Protein AF-A0A951J4I4-F1 (afdb_monomer_lite)

pLDDT: mean 75.76, std 21.06, range [33.5, 97.88]

Radius of gyration: 28.99 Å; chains: 1; bounding box: 58×73×61 Å

Sequence (249 aa):
MSEHIRSEEVHDWLDGTLAAEERRRLDRHVESCPDCADEVARWSGLVAAVRGLPAEARPRRDLWAGIEARLEERRASPATAEPRGRRPDGGATGRVASIGRGRPAAGRRRVSFTFPQVWAAGVALALASGSLVWVAMGGPGADPRAALGAPDPLVAPATVRPAAAAAAQYERAADELTVLMEAGRDLLAPETMAVIEASLSAIDAAIADAERALADDPASPMLNRLLLSHRQTKLRILRQATSALLPRT

Foldseek 3Di:
DDDADDPVLLVCLVVVNDDPVSNVVLVVVLVVDVVNVVVNVVVVVVVVVVVPDDPVPDPPDPCPVVVVVVVVVVVVDDPPVPPPPDDDPDDDPDDDDDPDDDDDDDDDDDDDDDPPPVVVVVVVVVVVVVVVVVVVPDDPDDDPPPDPPDDDPPDDDPPPPPPVVVVVVLVVLLVVLVVLLVVLVVVDDPVVSVVLVVLLVVLVVQLVVLVVVCVVPVPDPVSVVSNVVSSVVSSVSSVVSSVVSDDDD

Structure (mmCIF, N/CA/C/O backbone):
data_AF-A0A951J4I4-F1
#
_entry.id   AF-A0A951J4I4-F1
#
loop_
_atom_site.group_PDB
_atom_site.id
_atom_site.type_symbol
_atom_site.label_atom_id
_atom_site.label_alt_id
_atom_site.label_comp_id
_atom_site.label_asym_id
_atom_site.label_entity_id
_atom_site.label_seq_id
_atom_site.pdbx_PDB_ins_code
_atom_site.Cartn_x
_atom_site.Cartn_y
_atom_site.Cartn_z
_atom_site.occupancy
_atom_site.B_iso_or_equiv
_atom_site.auth_seq_id
_atom_site.auth_comp_id
_atom_site.auth_asym_id
_atom_site.auth_atom_id
_atom_site.pdbx_PDB_model_num
ATOM 1 N N . MET A 1 1 ? -8.464 19.445 -17.906 1.00 43.25 1 MET A N 1
ATOM 2 C CA . MET A 1 1 ? -7.737 18.396 -17.165 1.00 43.25 1 MET A CA 1
ATOM 3 C C . MET A 1 1 ? -8.759 17.711 -16.287 1.00 43.25 1 MET A C 1
ATOM 5 O O . MET A 1 1 ? -9.072 18.229 -15.225 1.00 43.25 1 MET A O 1
ATOM 9 N N . SER A 1 2 ? -9.389 16.660 -16.802 1.00 53.50 2 SER A N 1
ATOM 10 C CA . SER A 1 2 ? -10.404 15.924 -16.053 1.00 53.50 2 SER A CA 1
ATOM 11 C C . SER A 1 2 ? -9.679 14.896 -15.198 1.00 53.50 2 SER A C 1
ATOM 13 O O . SER A 1 2 ? -8.938 14.074 -15.724 1.00 53.50 2 SER A O 1
ATOM 15 N N . GLU A 1 3 ? -9.819 15.004 -13.885 1.00 81.00 3 GLU A N 1
ATOM 16 C CA . GLU A 1 3 ? -9.319 13.997 -12.955 1.00 81.00 3 GLU A CA 1
ATOM 17 C C . GLU A 1 3 ? -10.143 12.714 -13.141 1.00 81.00 3 GLU A C 1
ATOM 19 O O . GLU A 1 3 ? -11.373 12.769 -13.109 1.00 81.00 3 GLU A O 1
ATOM 24 N N . HIS A 1 4 ? -9.472 11.595 -13.421 1.00 88.06 4 HIS A N 1
ATOM 25 C CA . HIS A 1 4 ? -10.099 10.287 -13.632 1.00 88.06 4 HIS A CA 1
ATOM 26 C C . HIS A 1 4 ? -10.394 9.590 -12.297 1.00 88.06 4 HIS A C 1
ATOM 28 O O . HIS A 1 4 ? -9.776 9.896 -11.276 1.00 88.06 4 HIS A O 1
ATOM 34 N N . ILE A 1 5 ? -11.316 8.626 -12.317 1.00 88.56 5 ILE A N 1
ATOM 35 C CA . ILE A 1 5 ? -11.678 7.817 -11.144 1.00 88.56 5 ILE A CA 1
ATOM 36 C C . ILE A 1 5 ? -10.495 6.926 -10.745 1.00 88.56 5 ILE A C 1
ATOM 38 O O . ILE A 1 5 ? -9.818 6.357 -11.602 1.00 88.56 5 ILE A O 1
ATOM 42 N N . ARG A 1 6 ? -10.240 6.777 -9.441 1.00 86.19 6 ARG A N 1
ATOM 43 C CA . ARG A 1 6 ? -9.190 5.874 -8.945 1.00 86.19 6 ARG A CA 1
ATOM 44 C C . ARG A 1 6 ? -9.691 4.429 -8.911 1.00 86.19 6 ARG A C 1
ATOM 46 O O . ARG A 1 6 ? -10.854 4.172 -8.624 1.00 86.19 6 ARG A O 1
ATOM 53 N N . SER A 1 7 ? -8.793 3.460 -9.095 1.00 81.75 7 SER A N 1
ATOM 54 C CA . SER A 1 7 ? -9.152 2.028 -9.076 1.00 81.75 7 SER A CA 1
ATOM 55 C C . SER A 1 7 ? -9.861 1.576 -7.788 1.00 81.75 7 SER A C 1
ATOM 57 O O . SER A 1 7 ? -10.685 0.668 -7.851 1.00 81.75 7 SER A O 1
ATOM 59 N N . GLU A 1 8 ? -9.553 2.183 -6.638 1.00 85.44 8 GLU A N 1
ATOM 60 C CA . GLU A 1 8 ? -10.232 1.904 -5.361 1.00 85.44 8 GLU A CA 1
ATOM 61 C C . GLU A 1 8 ? -11.711 2.318 -5.417 1.00 85.44 8 GLU A C 1
ATOM 63 O O . GLU A 1 8 ? -12.590 1.539 -5.067 1.00 85.44 8 GLU A O 1
ATOM 68 N N . GLU A 1 9 ? -11.995 3.499 -5.968 1.00 86.06 9 GLU A N 1
ATOM 69 C CA . GLU A 1 9 ? -13.352 4.047 -6.088 1.00 86.06 9 GLU A CA 1
ATOM 70 C C . GLU A 1 9 ? -14.204 3.239 -7.074 1.00 86.06 9 GLU A C 1
ATOM 72 O O . GLU A 1 9 ? -15.405 3.074 -6.866 1.00 86.06 9 GLU A O 1
ATOM 77 N N . VAL A 1 10 ? -13.587 2.683 -8.125 1.00 87.75 10 VAL A N 1
ATOM 78 C CA . VAL A 1 10 ? -14.256 1.740 -9.039 1.00 87.75 10 VAL A CA 1
ATOM 79 C C . VAL A 1 10 ? -14.660 0.462 -8.301 1.00 87.75 10 VAL A C 1
ATOM 81 O O . VAL A 1 10 ? -15.765 -0.041 -8.511 1.00 87.75 10 VAL A O 1
ATOM 84 N N . HIS A 1 11 ? -13.799 -0.064 -7.425 1.00 87.38 11 HIS A N 1
ATOM 85 C CA . HIS A 1 11 ? -14.106 -1.260 -6.642 1.00 87.38 11 HIS A CA 1
ATOM 86 C C . HIS A 1 11 ? -15.235 -1.002 -5.638 1.00 87.38 11 HIS A C 1
ATOM 88 O O . HIS A 1 11 ? -16.201 -1.762 -5.617 1.00 87.38 11 HIS A O 1
ATOM 94 N N . ASP A 1 12 ? -15.182 0.112 -4.906 1.00 89.75 12 ASP A N 1
ATOM 95 C CA . ASP A 1 12 ? -16.240 0.505 -3.967 1.00 89.75 12 ASP A CA 1
ATOM 96 C C . ASP A 1 12 ? -17.587 0.746 -4.676 1.00 89.75 12 ASP A C 1
ATOM 98 O O . ASP A 1 12 ? -18.672 0.418 -4.173 1.00 89.75 12 ASP A O 1
ATOM 102 N N . TRP A 1 13 ? -17.541 1.300 -5.892 1.00 87.19 13 TRP A N 1
ATOM 103 C CA . TRP A 1 13 ? -18.722 1.463 -6.735 1.00 87.19 13 TRP A CA 1
ATOM 104 C C . TRP A 1 13 ? -19.336 0.112 -7.127 1.00 87.19 13 TRP A C 1
ATOM 106 O O . TRP A 1 13 ? -20.553 -0.070 -6.977 1.00 87.19 13 TRP A O 1
ATOM 116 N N . LEU A 1 14 ? -18.505 -0.844 -7.562 1.00 88.44 14 LEU A N 1
ATOM 117 C CA . LEU A 1 14 ? -18.921 -2.207 -7.921 1.00 88.44 14 LEU A CA 1
ATOM 118 C C . LEU A 1 14 ? -19.483 -2.983 -6.726 1.00 88.44 14 LEU A C 1
ATOM 120 O O . LEU A 1 14 ? -20.465 -3.714 -6.880 1.00 88.44 14 LEU A O 1
ATOM 124 N N . ASP A 1 15 ? -18.882 -2.806 -5.552 1.00 87.88 15 ASP A N 1
ATOM 125 C CA . ASP A 1 15 ? -19.224 -3.543 -4.336 1.00 87.88 15 ASP A CA 1
ATOM 126 C C . ASP A 1 15 ? -20.460 -2.991 -3.620 1.00 87.88 15 ASP A C 1
ATOM 128 O O . ASP A 1 15 ? -21.020 -3.654 -2.746 1.00 87.88 15 ASP A O 1
ATOM 132 N N . GLY A 1 16 ? -20.943 -1.805 -4.001 1.00 89.50 16 GLY A N 1
ATOM 133 C CA . GLY A 1 16 ? -22.118 -1.222 -3.352 1.00 89.50 16 GLY A CA 1
ATOM 134 C C . GLY A 1 16 ? -21.805 -0.420 -2.090 1.00 89.50 16 GLY A C 1
ATOM 135 O O . GLY A 1 16 ? -22.738 -0.060 -1.378 1.00 89.50 16 GLY A O 1
ATOM 136 N N . THR A 1 17 ? -20.531 -0.155 -1.794 1.00 91.88 17 THR A N 1
ATOM 137 C CA . THR A 1 17 ? -20.079 0.378 -0.496 1.00 91.88 17 THR A CA 1
ATOM 138 C C . THR A 1 17 ? -20.030 1.905 -0.440 1.00 91.88 17 THR A C 1
ATOM 140 O O . THR A 1 17 ? -20.031 2.471 0.651 1.00 91.88 17 THR A O 1
ATOM 143 N N . LEU A 1 18 ? -20.038 2.579 -1.595 1.00 89.69 18 LEU A N 1
ATOM 144 C CA . LEU A 1 18 ? -20.045 4.044 -1.676 1.00 89.69 18 LEU A CA 1
ATOM 145 C C . LEU A 1 18 ? -21.313 4.681 -1.099 1.00 89.69 18 LEU A C 1
ATOM 147 O O . LEU A 1 18 ? -22.431 4.205 -1.332 1.00 89.69 18 LEU A O 1
ATOM 151 N N . ALA A 1 19 ? -21.148 5.844 -0.461 1.00 91.56 19 ALA A N 1
ATOM 152 C CA . ALA A 1 19 ? -22.273 6.672 -0.053 1.00 91.56 19 ALA A CA 1
ATOM 153 C C . ALA A 1 19 ? -23.089 7.130 -1.277 1.00 91.56 19 ALA A C 1
ATOM 155 O O . ALA A 1 19 ? -22.567 7.326 -2.376 1.00 91.56 19 ALA A O 1
ATOM 156 N N . ALA A 1 20 ? -24.394 7.348 -1.090 1.00 90.50 20 ALA A N 1
ATOM 157 C CA . ALA A 1 20 ? -25.306 7.656 -2.195 1.00 90.50 20 ALA A CA 1
ATOM 158 C C . ALA A 1 20 ? -24.919 8.923 -2.985 1.00 90.50 20 ALA A C 1
ATOM 160 O O . ALA A 1 20 ? -25.171 8.997 -4.186 1.00 90.50 20 ALA A O 1
ATOM 161 N N . GLU A 1 21 ? -24.318 9.916 -2.324 1.00 89.25 21 GLU A N 1
ATOM 162 C CA . GLU A 1 21 ? -23.857 11.147 -2.978 1.00 89.25 21 GLU A CA 1
ATOM 163 C C . GLU A 1 21 ? -22.592 10.925 -3.816 1.00 89.25 21 GLU A C 1
ATOM 165 O O . GLU A 1 21 ? -22.520 11.364 -4.963 1.00 89.25 21 GLU A O 1
ATOM 170 N N . GLU A 1 22 ? -21.627 10.176 -3.286 1.00 88.12 22 GLU A N 1
ATOM 171 C CA . GLU A 1 22 ? -20.391 9.825 -3.992 1.00 88.12 22 GLU A CA 1
ATOM 172 C C . GLU A 1 22 ? -20.684 8.966 -5.217 1.00 88.12 22 GLU A C 1
ATOM 174 O O . GLU A 1 22 ? -20.165 9.237 -6.300 1.00 88.12 22 GLU A O 1
ATOM 179 N N . ARG A 1 23 ? -21.598 7.998 -5.077 1.00 91.88 23 ARG A N 1
ATOM 180 C CA . ARG A 1 23 ? -22.084 7.183 -6.192 1.00 91.88 23 ARG A CA 1
ATOM 181 C C . ARG A 1 23 ? -22.653 8.051 -7.315 1.00 91.88 23 ARG A C 1
ATOM 183 O O . ARG A 1 23 ? -22.212 7.916 -8.447 1.00 91.88 23 ARG A O 1
ATOM 190 N N . ARG A 1 24 ? -23.536 9.011 -7.007 1.00 93.50 24 ARG A N 1
ATOM 191 C CA . ARG A 1 24 ? -24.093 9.936 -8.015 1.00 93.50 24 ARG A CA 1
ATOM 192 C C . ARG A 1 24 ? -23.029 10.799 -8.694 1.00 93.50 24 ARG A C 1
ATOM 194 O O . ARG A 1 24 ? -23.142 11.082 -9.887 1.00 93.50 24 ARG A O 1
ATOM 201 N N . ARG A 1 25 ? -22.017 11.258 -7.949 1.00 91.94 25 ARG A N 1
ATOM 202 C CA . ARG A 1 25 ? -20.891 12.022 -8.510 1.00 91.94 25 ARG A CA 1
ATOM 203 C C . ARG A 1 25 ? -20.095 11.171 -9.501 1.00 91.94 25 ARG A C 1
ATOM 205 O O . ARG A 1 25 ? -19.762 11.665 -10.577 1.00 91.94 25 ARG A O 1
ATOM 212 N N . LEU A 1 26 ? -19.803 9.925 -9.135 1.00 90.44 26 LEU A N 1
ATOM 213 C CA . LEU A 1 26 ? -19.064 8.977 -9.968 1.00 90.44 26 LEU A CA 1
ATOM 214 C C . LEU A 1 26 ? -19.872 8.558 -11.197 1.00 90.44 26 LEU A C 1
ATOM 216 O O . LEU A 1 26 ? -19.329 8.602 -12.293 1.00 90.44 26 LEU A O 1
ATOM 220 N N . ASP A 1 27 ? -21.168 8.280 -11.049 1.00 92.88 27 ASP A N 1
ATOM 221 C CA . ASP A 1 27 ? -22.067 7.968 -12.168 1.00 92.88 27 ASP A CA 1
ATOM 222 C C . ASP A 1 27 ? -22.054 9.100 -13.209 1.00 92.88 27 ASP A C 1
ATOM 224 O O . ASP A 1 27 ? -21.788 8.868 -14.387 1.00 92.88 27 ASP A O 1
ATOM 228 N N . ARG A 1 28 ? -22.208 10.357 -12.764 1.00 93.38 28 ARG A N 1
ATOM 229 C CA . ARG A 1 28 ? -22.139 11.534 -13.648 1.00 93.38 28 ARG A CA 1
ATOM 230 C C . ARG A 1 28 ? -20.779 11.669 -14.336 1.00 93.38 28 ARG A C 1
ATOM 232 O O . ARG A 1 28 ? -20.700 12.112 -15.479 1.00 93.38 28 ARG A O 1
ATOM 239 N N . HIS A 1 29 ? -19.696 11.323 -13.641 1.00 93.06 29 HIS A N 1
ATOM 240 C CA . HIS A 1 29 ? -18.363 11.347 -14.232 1.00 93.06 29 HIS A CA 1
ATOM 241 C C . HIS A 1 29 ? -18.216 10.269 -15.310 1.00 93.06 29 HIS A C 1
ATOM 243 O O . HIS A 1 29 ? -17.770 10.592 -16.410 1.00 93.06 29 HIS A O 1
ATOM 249 N N . VAL A 1 30 ? -18.633 9.033 -15.022 1.00 92.88 30 VAL A N 1
ATOM 250 C CA . VAL A 1 30 ? -18.626 7.902 -15.962 1.00 92.88 30 VAL A CA 1
ATOM 251 C C . VAL A 1 30 ? -19.440 8.225 -17.215 1.00 92.88 30 VAL A C 1
ATOM 253 O O . VAL A 1 30 ? -18.981 7.961 -18.319 1.00 92.88 30 VAL A O 1
ATOM 256 N N . GLU A 1 31 ? -20.593 8.882 -17.072 1.00 93.06 31 GLU A N 1
ATOM 257 C CA . GLU A 1 31 ? -21.401 9.349 -18.210 1.00 93.06 31 GLU A CA 1
ATOM 258 C C . GLU A 1 31 ? -20.676 10.389 -19.082 1.00 93.06 31 GLU A C 1
ATOM 260 O O . GLU A 1 31 ? -20.926 10.481 -20.283 1.00 93.06 31 GLU A O 1
ATOM 265 N N . SER A 1 32 ? -19.775 11.178 -18.492 1.00 92.38 32 SER A N 1
ATOM 266 C CA . SER A 1 32 ? -19.077 12.278 -19.171 1.00 92.38 32 SER A CA 1
ATOM 267 C C . SER A 1 32 ? -17.667 11.937 -19.674 1.00 92.38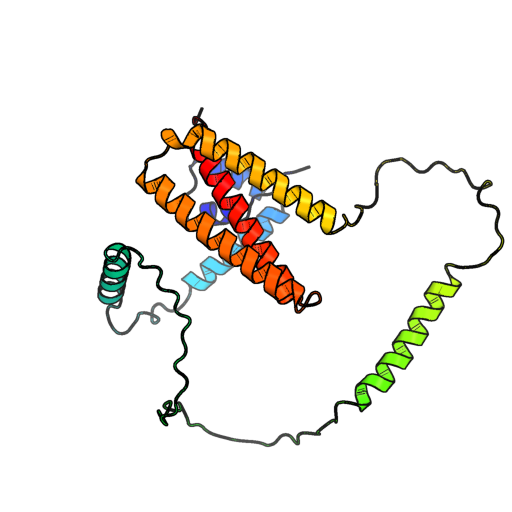 32 SER A C 1
ATOM 269 O O . SER A 1 32 ? -17.110 12.697 -20.468 1.00 92.38 32 SER A O 1
ATOM 271 N N . CYS A 1 33 ? -17.068 10.830 -19.217 1.00 94.69 33 CYS A N 1
ATOM 272 C CA . CYS A 1 33 ? -15.679 10.462 -19.497 1.00 94.69 33 CYS A CA 1
ATOM 273 C C . CYS A 1 33 ? -15.587 9.062 -20.136 1.00 94.69 33 CYS A C 1
ATOM 275 O O . CYS A 1 33 ? -15.807 8.067 -19.442 1.00 94.69 33 CYS A O 1
ATOM 277 N N . PRO A 1 34 ? -15.209 8.956 -21.428 1.00 92.50 34 PRO A N 1
ATOM 278 C CA . PRO A 1 34 ? -15.180 7.676 -22.138 1.00 92.50 34 PRO A CA 1
ATOM 279 C C . PRO A 1 34 ? -14.155 6.692 -21.560 1.00 92.50 34 PRO A C 1
ATOM 281 O O . PRO A 1 34 ? -14.460 5.511 -21.437 1.00 92.50 34 PRO A O 1
ATOM 284 N N . ASP A 1 35 ? -12.985 7.166 -21.122 1.00 90.12 35 ASP A N 1
ATOM 285 C CA . ASP A 1 35 ? -11.950 6.297 -20.543 1.00 90.12 35 ASP A CA 1
ATOM 286 C C . ASP A 1 35 ? -12.438 5.611 -19.255 1.00 90.12 35 ASP A C 1
ATOM 288 O O . ASP A 1 35 ? -12.235 4.411 -19.051 1.00 90.12 35 ASP A O 1
ATOM 292 N N . CYS A 1 36 ? -13.131 6.371 -18.401 1.00 91.88 36 CYS A N 1
ATOM 293 C CA . CYS A 1 36 ? -13.715 5.858 -17.165 1.00 91.88 36 CYS A CA 1
ATOM 294 C C . CYS A 1 36 ? -14.909 4.934 -17.446 1.00 91.88 36 CYS A C 1
ATOM 296 O O . CYS A 1 36 ? -15.071 3.925 -16.759 1.00 91.88 36 CYS A O 1
ATOM 298 N N . ALA A 1 37 ? -15.720 5.226 -18.469 1.00 91.88 37 ALA A N 1
ATOM 299 C CA . ALA A 1 37 ? -16.789 4.333 -18.915 1.00 91.88 37 ALA A CA 1
ATOM 300 C C . ALA A 1 37 ? -16.250 2.981 -19.393 1.00 91.88 37 ALA A C 1
ATOM 302 O O . ALA A 1 37 ? -16.759 1.936 -18.980 1.00 91.88 37 ALA A O 1
ATOM 303 N N . ASP A 1 38 ? -15.178 2.989 -20.184 1.00 93.56 38 ASP A N 1
ATOM 304 C CA . ASP A 1 38 ? -14.526 1.768 -20.649 1.00 93.56 38 ASP A CA 1
ATOM 305 C C . ASP A 1 38 ? -13.946 0.960 -19.483 1.00 93.56 38 ASP A C 1
ATOM 307 O O . ASP A 1 38 ? -14.041 -0.269 -19.461 1.00 93.56 38 ASP A O 1
ATOM 311 N N . GLU A 1 39 ? -13.348 1.621 -18.492 1.00 91.00 39 GLU A N 1
ATOM 312 C CA . GLU A 1 39 ? -12.830 0.949 -17.301 1.00 91.00 39 GLU A CA 1
ATOM 313 C C . GLU A 1 39 ? -13.929 0.281 -16.473 1.00 91.00 39 GLU A C 1
ATOM 315 O O . GLU A 1 39 ? -13.823 -0.907 -16.152 1.00 91.00 39 GLU A O 1
ATOM 320 N N . VAL A 1 40 ? -15.016 1.000 -16.197 1.00 91.44 40 VAL A N 1
ATOM 321 C CA . VAL A 1 40 ? -16.173 0.458 -15.477 1.00 91.44 40 VAL A CA 1
ATOM 322 C C . VAL A 1 40 ? -16.819 -0.693 -16.254 1.00 91.44 40 VAL A C 1
ATOM 324 O O . VAL A 1 40 ? -17.168 -1.721 -15.664 1.00 91.44 40 VAL A O 1
ATOM 327 N N . ALA A 1 41 ? -16.933 -0.582 -17.580 1.00 92.19 41 ALA A N 1
ATOM 328 C CA . ALA A 1 41 ? -17.463 -1.644 -18.434 1.00 92.19 41 ALA A CA 1
ATOM 329 C C . ALA A 1 41 ? -16.598 -2.915 -18.381 1.00 92.19 41 ALA A C 1
ATOM 331 O O . ALA A 1 41 ? -17.129 -4.023 -18.262 1.00 92.19 41 ALA A O 1
ATOM 332 N N . ARG A 1 42 ? -15.264 -2.778 -18.402 1.00 92.00 42 ARG A N 1
ATOM 333 C CA . ARG A 1 42 ? -14.340 -3.920 -18.272 1.00 92.00 42 ARG A CA 1
ATOM 334 C C . ARG A 1 42 ? -14.531 -4.658 -16.948 1.00 92.00 42 ARG A C 1
ATOM 336 O O . ARG A 1 42 ? -14.667 -5.883 -16.945 1.00 92.00 42 ARG A O 1
ATOM 343 N N . TRP A 1 43 ? -14.558 -3.931 -15.832 1.00 92.44 43 TRP A N 1
ATOM 344 C CA . TRP A 1 43 ? -14.679 -4.548 -14.511 1.00 92.44 43 TRP A CA 1
ATOM 345 C C . TRP A 1 43 ? -16.066 -5.145 -14.256 1.00 92.44 43 TRP A C 1
ATOM 347 O O . TRP A 1 43 ? -16.171 -6.280 -13.789 1.00 92.44 43 TRP A O 1
ATOM 357 N N . SER A 1 44 ? -17.136 -4.432 -14.614 1.00 91.38 44 SER A N 1
ATOM 358 C CA . SER A 1 44 ? -18.506 -4.948 -14.491 1.00 91.38 44 SER A CA 1
ATOM 359 C C . SER A 1 44 ? -18.738 -6.188 -15.363 1.00 91.38 44 SER A C 1
ATOM 361 O O . SER A 1 44 ? -19.372 -7.144 -14.909 1.00 91.38 44 SER A O 1
ATOM 363 N N . GLY A 1 45 ? -18.150 -6.234 -16.565 1.00 94.00 45 GLY A N 1
ATOM 364 C CA . GLY A 1 45 ? -18.156 -7.414 -17.430 1.00 94.00 45 GLY A CA 1
ATOM 365 C C . GLY A 1 45 ? -17.480 -8.631 -16.791 1.00 94.00 45 GLY A C 1
ATOM 366 O O . GLY A 1 45 ? -18.022 -9.736 -16.847 1.00 94.00 45 GLY A O 1
ATOM 367 N N . LEU A 1 46 ? -16.340 -8.438 -16.117 1.00 93.50 46 LEU A N 1
ATOM 368 C CA . LEU A 1 46 ? -15.662 -9.508 -15.379 1.00 93.50 46 LEU A CA 1
ATOM 369 C C . LEU A 1 46 ? -16.528 -10.040 -14.228 1.00 93.50 46 LEU A C 1
ATOM 371 O O . LEU A 1 46 ? -16.684 -11.253 -14.083 1.00 93.50 46 LEU A O 1
ATOM 375 N N . VAL A 1 47 ? -17.125 -9.149 -13.432 1.00 90.88 47 VAL A N 1
ATOM 376 C CA . VAL A 1 47 ? -18.014 -9.534 -12.322 1.00 90.88 47 VAL A CA 1
ATOM 377 C C . VAL A 1 47 ? -19.234 -10.299 -12.839 1.00 90.88 47 VAL A C 1
ATOM 379 O O . VAL A 1 47 ? -19.605 -11.323 -12.264 1.00 90.88 47 VAL A O 1
ATOM 382 N N . ALA A 1 48 ? -19.838 -9.849 -13.940 1.00 91.81 48 ALA A N 1
ATOM 383 C CA . ALA A 1 48 ? -20.952 -10.544 -14.577 1.00 91.81 48 ALA A CA 1
ATOM 384 C C . ALA A 1 48 ? -20.551 -11.949 -15.057 1.00 91.81 48 ALA A C 1
ATOM 386 O O . ALA A 1 48 ? -21.283 -12.908 -14.812 1.00 91.81 48 ALA A O 1
ATOM 387 N N . ALA A 1 49 ? -19.368 -12.095 -15.665 1.00 92.50 49 ALA A N 1
ATOM 388 C CA . ALA A 1 49 ? -18.847 -13.391 -16.095 1.00 92.50 49 ALA A CA 1
ATOM 389 C C . ALA A 1 49 ? -18.634 -14.351 -14.914 1.00 92.50 49 ALA A C 1
ATOM 391 O O . ALA A 1 49 ? -19.020 -15.515 -14.994 1.00 92.50 49 ALA A O 1
ATOM 392 N N . VAL A 1 50 ? -18.081 -13.859 -13.799 1.00 90.62 50 VAL A N 1
ATOM 393 C CA . VAL A 1 50 ? -17.901 -14.654 -12.572 1.00 90.62 50 VAL A CA 1
ATOM 394 C C . VAL A 1 50 ? -19.248 -15.065 -11.973 1.00 90.62 50 VAL A C 1
ATOM 396 O O . VAL A 1 50 ? -19.413 -16.220 -11.590 1.00 90.62 50 VAL A O 1
ATOM 399 N N . ARG A 1 51 ? -20.235 -14.160 -11.928 1.00 86.94 51 ARG A N 1
ATOM 400 C CA . ARG A 1 51 ? -21.596 -14.471 -11.449 1.00 86.94 51 ARG A CA 1
ATOM 401 C C . ARG A 1 51 ? -22.328 -15.481 -12.335 1.00 86.94 51 ARG A C 1
ATOM 403 O O . ARG A 1 51 ? -23.201 -16.184 -11.840 1.00 86.94 51 ARG A O 1
ATOM 410 N N . GLY A 1 52 ? -21.978 -15.550 -13.618 1.00 87.81 52 GLY A N 1
ATOM 411 C CA . GLY A 1 52 ? -22.503 -16.532 -14.566 1.00 87.81 52 GLY A CA 1
ATOM 412 C C . GLY A 1 52 ? -21.860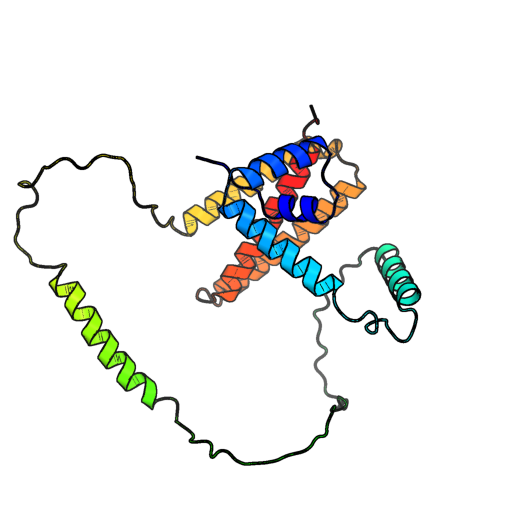 -17.918 -14.468 1.00 87.81 52 GLY A C 1
ATOM 413 O O . GLY A 1 52 ? -22.271 -18.819 -15.199 1.00 87.81 52 GLY A O 1
ATOM 414 N N . LEU A 1 53 ? -20.852 -18.111 -13.608 1.00 88.44 53 LEU A N 1
ATOM 415 C CA . LEU A 1 53 ? -20.238 -19.422 -13.425 1.00 88.44 53 LEU A CA 1
ATOM 416 C C . LEU A 1 53 ? -21.218 -20.412 -12.768 1.00 88.44 53 LEU A C 1
ATOM 418 O O . LEU A 1 53 ? -22.024 -20.015 -11.924 1.00 88.44 53 LEU A O 1
ATOM 422 N N . PRO A 1 54 ? -21.127 -21.710 -13.109 1.00 83.50 54 PRO A N 1
ATOM 423 C CA . PRO A 1 54 ? -21.958 -22.738 -12.495 1.00 83.50 54 PRO A CA 1
ATOM 424 C C . PRO A 1 54 ? -21.770 -22.766 -10.967 1.00 83.50 54 PRO A C 1
ATOM 426 O O . PRO A 1 54 ? -20.641 -22.773 -10.463 1.00 83.50 54 PRO A O 1
ATOM 429 N N . ALA A 1 55 ? -22.875 -22.799 -10.217 1.00 70.56 55 ALA A N 1
ATOM 430 C CA . ALA A 1 55 ? -22.870 -22.805 -8.749 1.00 70.56 55 ALA A CA 1
ATOM 431 C C . ALA A 1 55 ? -22.323 -24.121 -8.150 1.00 70.56 55 ALA A C 1
ATOM 433 O O . ALA A 1 55 ? -22.094 -24.223 -6.941 1.00 70.56 55 ALA A O 1
ATOM 434 N N . GLU A 1 56 ? -22.080 -25.126 -8.992 1.00 65.94 56 GLU A N 1
ATOM 435 C CA . GLU A 1 56 ? -21.549 -26.448 -8.658 1.00 65.94 56 GLU A CA 1
ATOM 436 C C . GLU A 1 56 ? -20.099 -26.415 -8.144 1.00 65.94 56 GLU A C 1
ATOM 438 O O . GLU A 1 56 ? -19.597 -27.427 -7.657 1.00 65.94 56 GLU A O 1
ATOM 443 N N . ALA A 1 57 ? -19.436 -25.255 -8.152 1.00 65.19 57 ALA A N 1
ATOM 444 C CA . ALA A 1 57 ? -18.147 -25.044 -7.491 1.00 65.19 57 ALA A CA 1
ATOM 445 C C . ALA A 1 57 ? -18.228 -25.027 -5.945 1.00 65.19 57 ALA A C 1
ATOM 447 O O . ALA A 1 57 ? -17.239 -24.707 -5.279 1.00 65.19 57 ALA A O 1
ATOM 448 N N . ARG A 1 58 ? -19.379 -25.365 -5.341 1.00 67.12 58 ARG A N 1
ATOM 449 C CA . ARG A 1 58 ? -19.485 -25.504 -3.884 1.00 67.12 58 ARG A CA 1
ATOM 450 C C . ARG A 1 58 ? -18.600 -26.655 -3.381 1.00 67.12 58 ARG A C 1
ATOM 452 O O . ARG A 1 58 ? -18.691 -27.776 -3.889 1.00 67.12 58 ARG A O 1
ATOM 459 N N . PRO A 1 59 ? -17.763 -26.420 -2.356 1.00 78.81 59 PRO A N 1
ATOM 460 C CA . PRO A 1 59 ? -17.006 -27.486 -1.718 1.00 78.81 59 PRO A CA 1
ATOM 461 C C . PRO A 1 59 ? -17.933 -28.608 -1.230 1.00 78.81 59 PRO A C 1
ATOM 463 O O . PRO A 1 59 ? -19.003 -28.348 -0.689 1.00 78.81 59 PRO A O 1
ATOM 466 N N . ARG A 1 60 ? -17.502 -29.872 -1.366 1.00 78.25 60 ARG A N 1
ATOM 467 C CA . ARG A 1 60 ? -18.280 -31.059 -0.937 1.00 78.25 60 ARG A CA 1
ATOM 468 C C . ARG A 1 60 ? -18.591 -31.109 0.566 1.00 78.25 60 ARG A C 1
ATOM 470 O O . ARG A 1 60 ? -19.366 -31.954 0.995 1.00 78.25 60 ARG A O 1
ATOM 477 N N . ARG A 1 61 ? -17.926 -30.276 1.362 1.00 82.00 61 ARG A N 1
ATOM 478 C CA . ARG A 1 61 ? -18.042 -30.196 2.819 1.00 82.00 61 ARG A CA 1
ATOM 479 C C . ARG A 1 61 ? -18.083 -28.734 3.230 1.00 82.00 61 ARG A C 1
ATOM 481 O O . ARG A 1 61 ? -17.509 -27.902 2.527 1.00 82.00 61 ARG A O 1
ATOM 488 N N . ASP A 1 62 ? -18.676 -28.449 4.380 1.00 88.06 62 ASP A N 1
ATOM 489 C CA . ASP A 1 62 ? -18.563 -27.126 4.977 1.00 88.06 62 ASP A CA 1
ATOM 490 C C . ASP A 1 62 ? -17.102 -26.861 5.37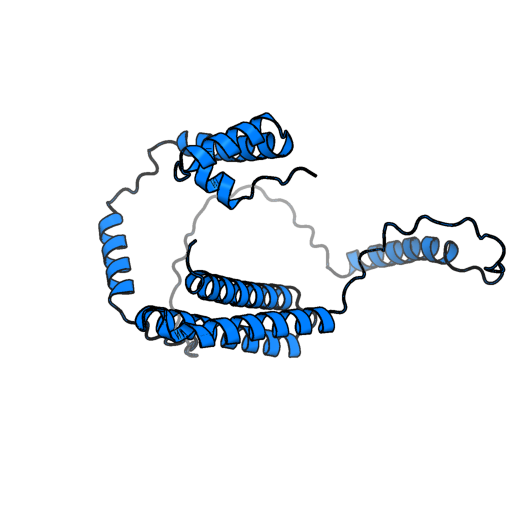4 1.00 88.06 62 ASP A C 1
ATOM 492 O O . ASP A 1 62 ? -16.521 -27.558 6.208 1.00 88.06 62 ASP A O 1
ATOM 496 N N . LEU A 1 63 ? -16.476 -25.900 4.695 1.00 91.00 63 LEU A N 1
ATOM 497 C CA . LEU A 1 63 ? -15.120 -25.455 5.002 1.00 91.00 63 LEU A CA 1
ATOM 498 C C . LEU A 1 63 ? -15.122 -24.306 6.012 1.00 91.00 63 LEU A C 1
ATOM 500 O O . LEU A 1 63 ? -14.059 -24.020 6.561 1.00 91.00 63 LEU A O 1
ATOM 504 N N . TRP A 1 64 ? -16.268 -23.659 6.253 1.00 91.81 64 TRP A N 1
ATOM 505 C CA . TRP A 1 64 ? -16.342 -22.443 7.053 1.00 91.81 64 TRP A CA 1
ATOM 506 C C . TRP A 1 64 ? -15.937 -22.702 8.497 1.00 91.81 64 TRP A C 1
ATOM 508 O O . TRP A 1 64 ? -15.007 -22.058 8.967 1.00 91.81 64 TRP A O 1
ATOM 518 N N . ALA A 1 65 ? -16.495 -23.731 9.138 1.00 90.19 65 ALA A N 1
ATOM 519 C CA . ALA A 1 65 ? -16.127 -24.106 10.505 1.00 90.19 65 ALA A CA 1
ATOM 520 C C . ALA A 1 65 ? -14.605 -24.310 10.686 1.00 90.19 65 ALA A C 1
ATOM 522 O O . ALA A 1 65 ? -14.007 -23.872 11.665 1.00 90.19 65 ALA A O 1
ATOM 523 N N . GLY A 1 66 ? -13.942 -24.941 9.710 1.00 90.69 66 GLY A N 1
ATOM 524 C CA . GLY A 1 66 ? -12.493 -25.171 9.755 1.00 90.69 66 GLY A CA 1
ATOM 525 C C . GLY A 1 66 ? -11.634 -23.953 9.389 1.00 90.69 66 GLY A C 1
ATOM 526 O O . GLY A 1 66 ? -10.436 -23.942 9.684 1.00 90.69 66 GLY A O 1
ATOM 527 N N . ILE A 1 67 ? -12.204 -22.962 8.703 1.00 94.38 67 ILE A N 1
ATOM 528 C CA . ILE A 1 67 ? -11.558 -21.675 8.417 1.00 94.38 67 ILE A CA 1
ATOM 529 C C . ILE A 1 67 ? -11.711 -20.755 9.629 1.00 94.38 67 ILE A C 1
ATOM 531 O O . ILE A 1 67 ? -10.718 -20.187 10.069 1.00 94.38 67 ILE A O 1
ATOM 535 N N . GLU A 1 68 ? -12.917 -20.667 10.188 1.00 94.88 68 GLU A N 1
ATOM 536 C CA . GLU A 1 68 ? -13.254 -19.884 11.378 1.00 94.88 68 GLU A CA 1
ATOM 537 C C . GLU A 1 68 ? -12.371 -20.279 12.559 1.00 94.88 68 GLU A C 1
ATOM 539 O O . GLU A 1 68 ? -11.636 -19.431 13.059 1.00 94.88 68 GLU A O 1
ATOM 544 N N . ALA A 1 69 ? -12.293 -21.576 12.876 1.00 92.00 69 ALA A N 1
ATOM 545 C CA . ALA A 1 69 ? -11.412 -22.077 13.929 1.00 92.00 69 ALA A CA 1
ATOM 546 C C . ALA A 1 69 ? -9.947 -21.641 13.730 1.00 92.00 69 ALA A C 1
ATOM 548 O O . ALA A 1 69 ? -9.306 -21.150 14.654 1.00 92.00 69 ALA A O 1
ATOM 549 N N . ARG A 1 70 ? -9.411 -21.724 12.502 1.00 90.88 70 ARG A N 1
ATOM 550 C CA . ARG A 1 70 ? -8.029 -21.289 12.220 1.00 90.88 70 ARG A CA 1
ATOM 551 C C . ARG A 1 70 ? -7.835 -19.777 12.290 1.00 90.88 70 ARG A C 1
ATOM 553 O O . ARG A 1 70 ? -6.730 -19.316 12.580 1.00 90.88 70 ARG A O 1
ATOM 560 N N . LEU A 1 71 ? -8.855 -18.995 11.944 1.00 91.31 71 LEU A N 1
ATOM 561 C CA . LEU A 1 71 ? -8.809 -17.539 12.047 1.00 91.31 71 LEU A CA 1
ATOM 562 C C . LEU A 1 71 ? -8.863 -17.102 13.512 1.00 91.31 71 LEU A C 1
ATOM 564 O O . LEU A 1 71 ? -8.113 -16.206 13.893 1.00 91.31 71 LEU A O 1
ATOM 568 N N . GLU A 1 72 ? -9.687 -17.755 14.327 1.00 92.00 72 GLU A N 1
ATOM 569 C CA . GLU A 1 72 ? -9.733 -17.556 15.775 1.00 92.00 72 GLU A CA 1
ATOM 570 C C . GLU A 1 72 ? -8.415 -17.961 16.431 1.00 92.00 72 GLU A C 1
ATOM 572 O O . GLU A 1 72 ? -7.849 -17.162 17.166 1.00 92.00 72 GLU A O 1
ATOM 577 N N . GLU A 1 73 ? -7.846 -19.118 16.083 1.00 89.81 73 GLU A N 1
ATOM 578 C CA . GLU A 1 73 ? -6.515 -19.540 16.540 1.00 89.81 73 GLU A CA 1
ATOM 579 C C . GLU A 1 73 ? -5.426 -18.513 16.184 1.00 89.81 73 GLU A C 1
ATOM 581 O O . GLU A 1 73 ? -4.578 -18.189 17.017 1.00 89.81 73 GLU A O 1
ATOM 586 N N . ARG A 1 74 ? -5.461 -17.952 14.964 1.00 83.38 74 ARG A N 1
ATOM 587 C CA . ARG A 1 74 ? -4.540 -16.884 14.530 1.00 83.38 74 ARG A CA 1
ATOM 588 C C . ARG A 1 74 ? -4.734 -15.569 15.280 1.00 83.38 74 ARG A C 1
ATOM 590 O O . ARG A 1 74 ? -3.761 -14.842 15.435 1.00 83.38 74 ARG A O 1
ATOM 597 N N . ARG A 1 75 ? -5.964 -15.235 15.675 1.00 84.50 75 ARG A N 1
ATOM 598 C CA . ARG A 1 75 ? -6.277 -14.026 16.457 1.00 84.50 75 ARG A CA 1
ATOM 599 C C . ARG A 1 75 ? -5.954 -14.209 17.940 1.00 84.50 75 ARG A C 1
ATOM 601 O O . ARG A 1 75 ? -5.545 -13.253 18.586 1.00 84.50 75 ARG A O 1
ATOM 608 N N . ALA A 1 76 ? -6.148 -15.419 18.464 1.00 80.81 76 ALA A N 1
ATOM 609 C CA . ALA A 1 76 ? -5.951 -15.776 19.865 1.00 80.81 76 ALA A CA 1
ATOM 610 C C . ALA A 1 76 ? -4.487 -16.076 20.201 1.00 80.81 76 ALA A C 1
ATOM 612 O O . ALA A 1 76 ? -4.078 -15.919 21.349 1.00 80.81 76 ALA A O 1
ATOM 613 N N . SER A 1 77 ? -3.684 -16.492 19.219 1.00 72.38 77 SER A N 1
ATOM 614 C CA . SER A 1 77 ? -2.235 -16.542 19.382 1.00 72.38 77 SER A CA 1
ATOM 615 C C . SER A 1 77 ? -1.663 -15.127 19.249 1.00 72.38 77 SER A C 1
ATOM 617 O O . SER A 1 77 ? -1.707 -14.571 18.148 1.00 72.38 77 SER A O 1
ATOM 619 N N . PRO A 1 78 ? -1.085 -14.532 20.313 1.00 53.72 78 PRO A N 1
ATOM 620 C CA . PRO A 1 78 ? -0.214 -13.383 20.126 1.00 53.72 78 PRO A CA 1
ATOM 621 C C . PRO A 1 78 ? 0.896 -13.836 19.183 1.00 53.72 78 PRO A C 1
ATOM 623 O O . PRO A 1 78 ? 1.456 -14.919 19.356 1.00 53.72 78 PRO A O 1
ATOM 626 N N . ALA A 1 79 ? 1.167 -13.051 18.146 1.00 57.22 79 ALA A N 1
ATOM 627 C CA . ALA A 1 79 ? 2.237 -13.333 17.210 1.00 57.22 79 ALA A CA 1
ATOM 628 C C . ALA A 1 79 ? 3.577 -13.370 17.965 1.00 57.22 79 ALA A C 1
ATOM 630 O O . ALA A 1 79 ? 4.278 -12.368 18.060 1.00 57.22 79 ALA A O 1
ATOM 631 N N . THR A 1 80 ? 3.975 -14.537 18.471 1.00 50.44 80 THR A N 1
ATOM 632 C CA . THR A 1 80 ? 5.387 -14.870 18.570 1.00 50.44 80 THR A CA 1
ATOM 633 C C . THR A 1 80 ? 5.852 -14.977 17.129 1.00 50.44 80 THR A C 1
ATOM 635 O O . THR A 1 80 ? 5.692 -15.991 16.450 1.00 50.44 80 THR A O 1
ATOM 638 N N . ALA A 1 81 ? 6.337 -13.848 16.615 1.00 52.34 81 ALA A N 1
ATOM 639 C CA . ALA A 1 81 ? 7.094 -13.768 15.384 1.00 52.34 81 ALA A CA 1
ATOM 640 C C . ALA A 1 81 ? 8.396 -14.552 15.583 1.00 52.34 81 ALA A C 1
ATOM 642 O O . ALA A 1 81 ? 9.470 -13.993 15.767 1.00 52.34 81 ALA A O 1
ATOM 643 N N . GLU A 1 82 ? 8.287 -15.875 15.610 1.00 42.78 82 GLU A N 1
ATOM 644 C CA . GLU A 1 82 ? 9.435 -16.749 15.537 1.00 42.78 82 GLU A CA 1
ATOM 645 C C . GLU A 1 82 ? 9.802 -16.850 14.050 1.00 42.78 82 GLU A C 1
ATOM 647 O O . GLU A 1 82 ? 8.970 -17.263 13.227 1.00 42.78 82 GLU A O 1
ATOM 652 N N . PRO A 1 83 ? 11.006 -16.405 13.651 1.00 43.53 83 PRO A N 1
ATOM 653 C CA . PRO A 1 83 ? 11.398 -16.393 12.256 1.00 43.53 83 PRO A CA 1
ATOM 654 C C . PRO A 1 83 ? 11.471 -17.839 11.774 1.00 43.53 83 PRO A C 1
ATOM 656 O O . PRO A 1 83 ? 12.315 -18.629 12.202 1.00 43.53 83 PRO A O 1
ATOM 659 N N . ARG A 1 84 ? 10.570 -18.203 10.857 1.00 55.94 84 ARG A N 1
ATOM 660 C CA . ARG A 1 84 ? 10.569 -19.503 10.182 1.00 55.94 84 ARG A CA 1
ATOM 661 C C . ARG A 1 84 ? 11.728 -19.531 9.181 1.00 55.94 84 ARG A C 1
ATOM 663 O O . ARG A 1 84 ? 11.542 -19.386 7.980 1.00 55.94 84 ARG A O 1
ATOM 670 N N . GLY A 1 85 ? 12.936 -19.673 9.717 1.00 52.31 85 GLY A N 1
ATOM 671 C CA . GLY A 1 85 ? 14.203 -19.552 9.006 1.00 52.31 85 GLY A CA 1
ATOM 672 C C . GLY A 1 85 ? 15.302 -20.389 9.653 1.00 52.31 85 GLY A C 1
ATOM 673 O O . GLY A 1 85 ? 16.422 -19.925 9.818 1.00 52.31 85 GLY A O 1
ATOM 674 N N . ARG A 1 86 ? 15.002 -21.633 10.035 1.00 43.78 86 ARG A N 1
ATOM 675 C CA . ARG A 1 86 ? 16.037 -22.643 10.276 1.00 43.78 86 ARG A CA 1
ATOM 676 C C . ARG A 1 86 ? 15.620 -23.943 9.612 1.00 43.78 86 ARG A C 1
ATOM 678 O O . ARG A 1 86 ? 14.807 -24.701 10.130 1.00 43.78 86 ARG A O 1
ATOM 685 N N . ARG A 1 87 ? 16.155 -24.157 8.414 1.00 48.59 87 ARG A N 1
ATOM 686 C CA . ARG A 1 87 ? 16.147 -25.451 7.739 1.00 48.59 87 ARG A CA 1
ATOM 687 C C . ARG A 1 87 ? 17.099 -26.357 8.537 1.00 48.59 87 ARG A C 1
ATOM 689 O O . ARG A 1 87 ? 18.254 -25.972 8.684 1.00 48.59 87 ARG A O 1
ATOM 696 N N . PRO A 1 88 ? 16.656 -27.486 9.113 1.00 48.09 88 PRO A N 1
ATOM 697 C CA . PRO A 1 88 ? 17.593 -28.457 9.647 1.00 48.09 88 PRO A CA 1
ATOM 698 C C . PRO A 1 88 ? 18.255 -29.168 8.467 1.00 48.09 88 PRO A C 1
ATOM 700 O O . PRO A 1 88 ? 17.587 -29.799 7.644 1.00 48.09 88 PRO A O 1
ATOM 703 N N . ASP A 1 89 ? 19.570 -29.026 8.379 1.00 51.62 89 ASP A N 1
ATOM 704 C CA . ASP A 1 89 ? 20.408 -29.869 7.543 1.00 51.62 89 ASP A CA 1
ATOM 705 C C . ASP A 1 89 ? 20.430 -31.273 8.162 1.00 51.62 89 ASP A C 1
ATOM 707 O O . ASP A 1 89 ? 20.758 -31.436 9.336 1.00 51.62 89 ASP A O 1
ATOM 711 N N . GLY A 1 90 ? 20.056 -32.298 7.396 1.00 45.06 90 GLY A N 1
ATOM 712 C CA . GLY A 1 90 ? 20.180 -33.686 7.845 1.00 45.06 90 GLY A CA 1
ATOM 713 C C . GLY A 1 90 ? 19.172 -34.619 7.193 1.00 45.06 90 GLY A C 1
ATOM 714 O O . GLY A 1 90 ? 17.972 -34.517 7.419 1.00 45.06 90 GLY A O 1
ATOM 715 N N . GLY A 1 91 ? 19.673 -35.518 6.350 1.00 51.19 91 GLY A N 1
ATOM 716 C CA . GLY A 1 91 ? 18.881 -36.370 5.477 1.00 51.19 91 GLY A CA 1
ATOM 717 C C . GLY A 1 91 ? 17.930 -37.329 6.192 1.00 51.19 91 GLY A C 1
ATOM 718 O O . GLY A 1 91 ? 18.303 -38.056 7.105 1.00 51.19 91 GLY A O 1
ATOM 719 N N . ALA A 1 92 ? 16.715 -37.404 5.663 1.00 43.16 92 ALA A N 1
ATOM 720 C CA . ALA A 1 92 ? 15.880 -38.590 5.711 1.00 43.16 92 ALA A CA 1
ATOM 721 C C . ALA A 1 92 ? 14.983 -38.569 4.472 1.00 43.16 92 ALA A C 1
ATOM 723 O O . ALA A 1 92 ? 14.342 -37.571 4.144 1.00 43.16 92 ALA A O 1
ATOM 724 N N . THR A 1 93 ? 14.985 -39.677 3.747 1.00 53.31 93 THR A N 1
ATOM 725 C CA . THR A 1 93 ? 14.226 -39.938 2.527 1.00 53.31 93 THR A CA 1
ATOM 726 C C . THR A 1 93 ? 12.721 -39.990 2.814 1.00 53.31 93 THR A C 1
ATOM 728 O O . THR A 1 93 ? 12.102 -41.048 2.896 1.00 53.31 93 THR A O 1
ATOM 731 N N . GLY A 1 94 ? 12.100 -38.820 2.952 1.00 38.66 94 GLY A N 1
ATOM 732 C CA . GLY A 1 94 ? 10.650 -38.662 2.988 1.00 38.66 94 GLY A CA 1
ATOM 733 C C . GLY A 1 94 ? 10.083 -38.594 1.572 1.00 38.66 94 GLY A C 1
ATOM 734 O O . GLY A 1 94 ? 10.189 -37.568 0.905 1.00 38.66 94 GLY A O 1
ATOM 735 N N . ARG A 1 95 ? 9.489 -39.697 1.104 1.00 43.06 95 ARG A N 1
ATOM 736 C CA . ARG A 1 95 ? 8.732 -39.789 -0.155 1.00 43.06 95 ARG A CA 1
ATOM 737 C C . ARG A 1 95 ? 7.686 -38.673 -0.244 1.00 43.06 95 ARG A C 1
ATOM 739 O O . ARG A 1 95 ? 6.646 -38.745 0.405 1.00 43.06 95 ARG A O 1
ATOM 746 N N . VAL A 1 96 ? 7.917 -37.700 -1.119 1.00 44.91 96 VAL A N 1
ATOM 747 C CA . VAL A 1 96 ? 6.843 -36.858 -1.650 1.00 44.91 96 VAL A CA 1
ATOM 748 C C . VAL A 1 96 ? 5.999 -37.752 -2.557 1.00 44.91 96 VAL A C 1
ATOM 750 O O . VAL A 1 96 ? 6.502 -38.311 -3.534 1.00 44.91 96 VAL A O 1
ATOM 753 N N . ALA A 1 97 ? 4.731 -37.946 -2.194 1.00 44.00 97 ALA A N 1
ATOM 754 C CA . ALA A 1 97 ? 3.775 -38.677 -3.009 1.00 44.00 97 ALA A CA 1
ATOM 755 C C . ALA A 1 97 ? 3.618 -37.957 -4.354 1.00 44.00 97 ALA A C 1
ATOM 757 O O . ALA A 1 97 ? 3.133 -36.830 -4.439 1.00 44.00 97 ALA A O 1
ATOM 758 N N . SER A 1 98 ? 4.085 -38.619 -5.405 1.00 44.59 98 SER A N 1
ATOM 759 C CA . SER A 1 98 ? 3.937 -38.188 -6.783 1.00 44.59 98 SER A CA 1
ATOM 760 C C . SER A 1 98 ? 2.487 -38.383 -7.220 1.00 44.59 98 SER A C 1
ATOM 762 O O . SER A 1 98 ? 1.974 -39.500 -7.240 1.00 44.59 98 SER A O 1
ATOM 764 N N . ILE A 1 99 ? 1.828 -37.295 -7.618 1.00 46.12 99 ILE A N 1
ATOM 765 C CA . ILE A 1 99 ? 0.603 -37.368 -8.415 1.00 46.12 99 ILE A CA 1
ATOM 766 C C . ILE A 1 99 ? 1.041 -37.692 -9.850 1.00 46.12 99 ILE A C 1
ATOM 768 O O . ILE A 1 99 ? 1.345 -36.815 -10.652 1.00 46.12 99 ILE A O 1
ATOM 772 N N . GLY A 1 100 ? 1.144 -38.984 -10.148 1.00 38.53 100 GLY A N 1
ATOM 773 C CA . GLY A 1 100 ? 1.190 -39.546 -11.500 1.00 38.53 100 GLY A CA 1
ATOM 774 C C . GLY A 1 100 ? 0.161 -40.676 -11.557 1.00 38.53 100 GLY A C 1
ATOM 775 O O . GLY A 1 100 ? -0.074 -41.329 -10.548 1.00 38.53 100 GLY A O 1
ATOM 776 N N . ARG A 1 101 ? -0.517 -41.002 -12.655 1.00 45.50 101 ARG A N 1
ATOM 777 C CA . ARG A 1 101 ? -0.268 -40.951 -14.110 1.00 45.50 101 ARG A CA 1
ATOM 778 C C . ARG A 1 101 ? -1.670 -41.042 -14.765 1.00 45.50 101 ARG A C 1
ATOM 780 O O . ARG A 1 101 ? -2.578 -41.547 -14.121 1.00 45.50 101 ARG A O 1
ATOM 787 N N . GLY A 1 102 ? -1.987 -40.660 -15.998 1.00 33.50 102 GLY A N 1
ATOM 788 C CA . GLY A 1 102 ? -1.238 -40.391 -17.221 1.00 33.50 102 GLY A CA 1
ATOM 789 C C . GLY A 1 102 ? -2.063 -40.917 -18.415 1.00 33.50 102 GLY A C 1
ATOM 790 O O . GLY A 1 102 ? -2.876 -41.823 -18.239 1.00 33.50 102 GLY A O 1
ATOM 791 N N . ARG A 1 103 ? -1.833 -40.404 -19.630 1.00 39.16 103 ARG A N 1
ATOM 792 C CA . ARG A 1 103 ? -1.788 -41.225 -20.857 1.00 39.16 103 ARG A CA 1
ATOM 793 C C . ARG A 1 103 ? -1.065 -40.480 -21.998 1.00 39.16 103 ARG A C 1
ATOM 795 O O . ARG A 1 103 ? -1.168 -39.258 -22.058 1.00 39.16 103 ARG A O 1
ATOM 802 N N . PRO A 1 104 ? -0.307 -41.192 -22.856 1.00 51.66 104 PRO A N 1
ATOM 803 C CA . PRO A 1 104 ? 0.625 -40.606 -23.820 1.00 51.66 104 PRO A CA 1
ATOM 804 C C . PRO A 1 104 ? 0.094 -40.662 -25.263 1.00 51.66 104 PRO A C 1
ATOM 806 O O . PRO A 1 104 ? -0.641 -41.588 -25.592 1.00 51.66 104 PRO A O 1
ATOM 809 N N . ALA A 1 105 ? 0.545 -39.757 -26.141 1.00 37.84 105 ALA A N 1
ATOM 810 C CA . ALA A 1 105 ? 0.759 -40.055 -27.564 1.00 37.84 105 ALA A CA 1
ATOM 811 C C . ALA A 1 105 ? 1.488 -38.922 -28.312 1.00 37.84 105 ALA A C 1
ATOM 813 O O . ALA A 1 105 ? 1.235 -37.744 -28.088 1.00 37.84 105 ALA A O 1
ATOM 814 N N . ALA A 1 106 ? 2.300 -39.363 -29.276 1.00 39.97 106 ALA A N 1
ATOM 815 C CA . ALA A 1 106 ? 2.824 -38.669 -30.454 1.00 39.97 106 ALA A CA 1
ATOM 816 C C . ALA A 1 106 ? 4.019 -37.715 -30.267 1.00 39.97 106 ALA A C 1
ATOM 818 O O . ALA A 1 106 ? 3.926 -36.571 -29.827 1.00 39.97 106 ALA A O 1
ATOM 819 N N . GLY A 1 107 ? 5.179 -38.230 -30.681 1.00 51.28 107 GLY A N 1
ATOM 820 C CA . GLY A 1 107 ? 6.460 -37.548 -30.675 1.00 51.28 107 GLY A CA 1
ATOM 821 C C . GLY A 1 107 ? 6.525 -36.353 -31.622 1.00 51.28 107 GLY A C 1
ATOM 822 O O . GLY A 1 107 ? 6.189 -36.429 -32.802 1.00 51.28 107 GLY A O 1
ATOM 823 N N . ARG A 1 108 ? 7.089 -35.266 -31.101 1.00 49.94 108 ARG A N 1
ATOM 824 C CA . ARG A 1 108 ? 7.748 -34.228 -31.890 1.00 49.94 108 ARG A CA 1
ATOM 825 C C . ARG A 1 108 ? 9.237 -34.293 -31.583 1.00 49.94 108 ARG A C 1
ATOM 827 O O . ARG A 1 108 ? 9.646 -34.228 -30.425 1.00 49.94 108 ARG A O 1
ATOM 834 N N . ARG A 1 109 ? 10.032 -34.485 -32.636 1.00 44.50 109 ARG A N 1
ATOM 835 C CA . ARG A 1 109 ? 11.496 -34.510 -32.592 1.00 44.50 109 ARG A CA 1
ATOM 836 C C . ARG A 1 109 ? 11.984 -33.197 -31.977 1.00 44.50 109 ARG A C 1
ATOM 838 O O . ARG A 1 109 ? 11.694 -32.127 -32.504 1.00 44.50 109 ARG A O 1
ATOM 845 N N . ARG A 1 110 ? 12.690 -33.283 -30.849 1.00 39.00 110 ARG A N 1
ATOM 846 C CA . ARG A 1 110 ? 13.391 -32.143 -30.254 1.00 39.00 110 ARG A CA 1
ATOM 847 C C . ARG A 1 110 ? 14.669 -31.939 -31.056 1.00 39.00 110 ARG A C 1
ATOM 849 O O . ARG A 1 110 ? 15.535 -32.807 -31.051 1.00 39.00 110 ARG A O 1
ATOM 856 N N . VAL A 1 111 ? 14.759 -30.822 -31.769 1.00 53.59 111 VAL A N 1
ATOM 857 C CA . VAL A 1 111 ? 16.033 -30.344 -32.301 1.00 53.59 111 VAL A CA 1
ATOM 858 C C . VAL A 1 111 ? 16.704 -29.596 -31.159 1.00 53.59 111 VAL A C 1
ATOM 860 O O . VAL A 1 111 ? 16.235 -28.541 -30.735 1.00 53.59 111 VAL A O 1
ATOM 863 N N . SER A 1 112 ? 17.743 -30.200 -30.598 1.00 46.78 112 SER A N 1
ATOM 864 C CA . SER A 1 112 ? 18.596 -29.571 -29.599 1.00 46.78 112 SER A CA 1
ATOM 865 C C . SER A 1 112 ? 19.445 -28.516 -30.302 1.00 46.78 112 SER A C 1
ATOM 867 O O . SER A 1 112 ? 20.398 -28.860 -30.994 1.00 46.78 112 SER A O 1
ATOM 869 N N . PHE A 1 113 ? 19.083 -27.242 -30.161 1.00 41.94 113 PHE A N 1
ATOM 870 C CA . PHE A 1 113 ? 19.953 -26.140 -30.560 1.00 41.94 113 PHE A CA 1
ATOM 871 C C . PHE A 1 113 ? 20.789 -25.708 -29.361 1.00 41.94 113 PHE A C 1
ATOM 873 O O . PHE A 1 113 ? 20.273 -25.260 -28.337 1.00 41.94 113 PHE A O 1
ATOM 880 N N . THR A 1 114 ? 22.095 -25.900 -29.489 1.00 48.28 114 THR A N 1
ATOM 881 C CA . THR A 1 114 ? 23.098 -25.526 -28.500 1.00 48.28 114 THR A CA 1
ATOM 882 C C . THR A 1 114 ? 23.157 -23.998 -28.399 1.00 48.28 114 THR A C 1
ATOM 884 O O . THR A 1 114 ? 23.246 -23.286 -29.401 1.00 48.28 114 THR A O 1
ATOM 887 N N . PHE A 1 115 ? 23.128 -23.500 -27.163 1.00 52.78 115 PHE A N 1
ATOM 888 C CA . PHE A 1 115 ? 23.049 -22.086 -26.781 1.00 52.78 115 PHE A CA 1
ATOM 889 C C . PHE A 1 115 ? 24.176 -21.124 -27.259 1.00 52.78 115 PHE A C 1
ATOM 891 O O . PHE A 1 115 ? 23.943 -19.920 -27.165 1.00 52.78 115 PHE A O 1
ATOM 898 N N . PRO A 1 116 ? 25.350 -21.529 -27.810 1.00 50.00 116 PRO A N 1
ATOM 899 C CA . PRO A 1 116 ? 26.331 -20.553 -28.296 1.00 50.00 116 PRO A CA 1
ATOM 900 C C . PRO A 1 116 ? 26.023 -19.986 -29.693 1.00 50.00 116 PRO A C 1
ATOM 902 O O . PRO A 1 116 ? 26.574 -18.953 -30.062 1.00 50.00 116 PRO A O 1
ATOM 905 N N . GLN A 1 117 ? 25.153 -20.621 -30.492 1.00 56.12 117 GLN A N 1
ATOM 906 C CA . GLN A 1 117 ? 25.036 -20.297 -31.925 1.00 56.12 117 GLN A CA 1
ATOM 907 C C . GLN A 1 117 ? 24.004 -19.199 -32.254 1.00 56.12 117 GLN A C 1
ATOM 909 O O . GLN A 1 117 ? 24.034 -18.637 -33.344 1.00 56.12 117 GLN A O 1
ATOM 914 N N . VAL A 1 118 ? 23.135 -18.835 -31.302 1.00 54.59 118 VAL A N 1
ATOM 915 C CA . VAL A 1 118 ? 22.156 -17.736 -31.460 1.00 54.59 118 VAL A CA 1
ATOM 916 C C . VAL A 1 118 ? 22.785 -16.365 -31.155 1.00 54.59 118 VAL A C 1
ATOM 918 O O . VAL A 1 118 ? 22.388 -15.356 -31.733 1.00 54.59 118 VAL A O 1
ATOM 921 N N . TRP A 1 119 ? 23.828 -16.321 -30.319 1.00 50.06 119 TRP A N 1
ATOM 922 C CA . TRP A 1 119 ? 24.515 -15.077 -29.944 1.00 50.06 119 TRP A CA 1
ATOM 923 C C . TRP A 1 119 ? 25.323 -14.450 -31.091 1.00 50.06 119 TRP A C 1
ATOM 925 O O . TRP A 1 119 ? 25.364 -13.227 -31.213 1.00 50.06 119 TRP A O 1
ATOM 935 N N . ALA A 1 120 ? 25.906 -15.262 -31.979 1.00 50.75 120 ALA A N 1
ATOM 936 C CA . ALA A 1 120 ? 26.732 -14.760 -33.081 1.00 50.75 120 ALA A CA 1
ATOM 937 C C . ALA A 1 120 ? 25.929 -13.957 -34.126 1.00 50.75 120 ALA A C 1
ATOM 939 O O . ALA A 1 120 ? 26.438 -12.982 -34.674 1.00 50.75 120 ALA A O 1
ATOM 940 N N . ALA A 1 121 ? 24.659 -14.311 -34.363 1.00 51.50 121 ALA A N 1
ATOM 941 C CA . ALA A 1 121 ? 23.789 -13.562 -35.274 1.00 51.50 121 ALA A CA 1
ATOM 942 C C . ALA A 1 121 ? 23.257 -12.257 -34.645 1.00 51.50 121 ALA A C 1
ATOM 944 O O . ALA A 1 121 ? 23.077 -11.263 -35.346 1.00 51.50 121 ALA A O 1
ATOM 945 N N . GLY A 1 122 ? 23.052 -12.231 -33.322 1.00 51.25 122 GLY A N 1
ATOM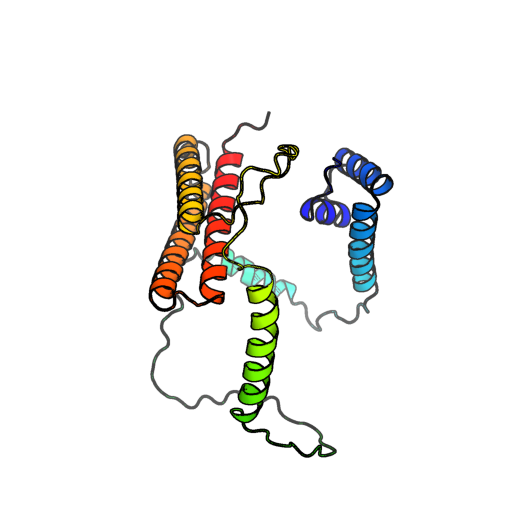 946 C CA . GLY A 1 122 ? 22.554 -11.052 -32.601 1.00 51.25 122 GLY A CA 1
ATOM 947 C C . GLY A 1 122 ? 23.575 -9.915 -32.488 1.00 51.25 122 GLY A C 1
ATOM 948 O O . GLY A 1 122 ? 23.220 -8.751 -32.663 1.00 51.25 122 GLY A O 1
ATOM 949 N N . VAL A 1 123 ? 24.856 -10.235 -32.267 1.00 64.19 123 VAL A N 1
ATOM 950 C CA . VAL A 1 123 ? 25.929 -9.224 -32.167 1.00 64.19 123 VAL A CA 1
ATOM 951 C C . VAL A 1 123 ? 26.194 -8.542 -33.517 1.00 64.19 123 VAL A C 1
ATOM 953 O O . VAL A 1 123 ? 26.419 -7.333 -33.559 1.00 64.19 123 VAL A O 1
ATOM 956 N N . ALA A 1 124 ? 26.086 -9.276 -34.631 1.00 59.84 124 ALA A N 1
ATOM 957 C CA . ALA A 1 124 ? 26.221 -8.704 -35.973 1.00 59.84 124 ALA A CA 1
ATOM 958 C C . ALA A 1 124 ? 25.085 -7.715 -36.308 1.00 59.84 124 ALA A C 1
ATOM 960 O O . ALA A 1 124 ? 25.338 -6.672 -36.910 1.00 59.84 124 ALA A O 1
ATOM 961 N N . LEU A 1 125 ? 23.852 -7.998 -35.866 1.00 60.75 125 LEU A N 1
ATOM 962 C CA . LEU A 1 125 ? 22.707 -7.102 -36.063 1.00 60.75 125 LEU A CA 1
ATOM 963 C C . LEU A 1 125 ? 22.801 -5.838 -35.185 1.00 60.75 125 LEU A C 1
ATOM 965 O O . LEU A 1 125 ? 22.480 -4.746 -35.649 1.00 60.75 125 LEU A O 1
ATOM 969 N N . ALA A 1 126 ? 23.297 -5.968 -33.949 1.00 61.50 126 ALA A N 1
ATOM 970 C CA . ALA A 1 126 ? 23.440 -4.855 -33.005 1.00 61.50 126 ALA A CA 1
ATOM 971 C C . ALA A 1 126 ? 24.544 -3.853 -33.403 1.00 61.50 126 ALA A C 1
ATOM 973 O O . ALA A 1 126 ? 24.380 -2.643 -33.228 1.00 61.50 126 ALA A O 1
ATOM 974 N N . LEU A 1 127 ? 25.648 -4.330 -33.989 1.00 61.22 127 LEU A N 1
ATOM 975 C CA . LEU A 1 127 ? 26.721 -3.463 -34.498 1.00 61.22 127 LEU A CA 1
ATOM 976 C C . LEU A 1 127 ? 26.314 -2.717 -35.783 1.00 61.22 127 LEU A C 1
ATOM 978 O O . LEU A 1 127 ? 26.725 -1.572 -35.992 1.00 61.22 127 LEU A O 1
ATOM 982 N N . ALA A 1 128 ? 25.450 -3.312 -36.611 1.00 55.69 128 ALA A N 1
ATOM 983 C CA . ALA A 1 128 ? 24.901 -2.655 -37.797 1.00 55.69 128 ALA A CA 1
ATOM 984 C C . ALA A 1 128 ? 23.829 -1.594 -37.457 1.00 55.69 128 ALA A C 1
ATOM 986 O O . ALA A 1 128 ? 23.725 -0.588 -38.153 1.00 55.69 128 ALA A O 1
ATOM 987 N N . SER A 1 129 ? 23.066 -1.756 -36.366 1.00 48.09 129 SER A N 1
ATOM 988 C CA . SER A 1 129 ? 22.071 -0.754 -35.938 1.00 48.09 129 SER A CA 1
ATOM 989 C C . SER A 1 129 ? 22.659 0.405 -35.122 1.00 48.09 129 SER A C 1
ATOM 991 O O . SER A 1 129 ? 22.098 1.498 -35.121 1.00 48.09 129 SER A O 1
ATOM 993 N N . GLY A 1 130 ? 23.797 0.203 -34.447 1.00 49.09 130 GLY A N 1
ATOM 994 C CA . GLY A 1 130 ? 24.490 1.269 -33.707 1.00 49.09 130 GLY A CA 1
ATOM 995 C C . GLY A 1 130 ? 25.250 2.261 -34.598 1.00 49.09 130 GLY A C 1
ATOM 996 O O . GLY A 1 130 ? 25.459 3.411 -34.214 1.00 49.09 130 GLY A O 1
ATOM 997 N N . SER A 1 131 ? 25.629 1.851 -35.812 1.00 50.69 131 SER A N 1
ATOM 998 C CA . SER A 1 131 ? 26.439 2.664 -36.730 1.00 50.69 131 SER A CA 1
ATOM 999 C C . SER A 1 131 ? 25.637 3.741 -37.476 1.00 50.69 131 SER A C 1
ATOM 1001 O O . SER A 1 131 ? 26.186 4.806 -37.749 1.00 50.69 131 SER A O 1
ATOM 1003 N N . LEU A 1 132 ? 24.330 3.554 -37.715 1.00 50.06 132 LEU A N 1
ATOM 1004 C CA . LEU A 1 132 ? 23.487 4.608 -38.312 1.00 50.06 132 LEU A CA 1
ATOM 1005 C C . LEU A 1 132 ? 23.201 5.775 -37.350 1.00 50.06 132 LEU A C 1
ATOM 1007 O O . LEU A 1 132 ? 23.026 6.907 -37.790 1.00 50.06 132 LEU A O 1
ATOM 1011 N N . VAL A 1 133 ? 23.190 5.520 -36.039 1.00 50.41 133 VAL A N 1
ATOM 1012 C CA . VAL A 1 133 ? 22.921 6.539 -35.010 1.00 50.41 133 VAL A CA 1
ATOM 1013 C C . VAL A 1 133 ? 24.148 7.423 -34.753 1.00 50.41 133 VAL A C 1
ATOM 1015 O O . VAL A 1 133 ? 24.001 8.617 -34.503 1.00 50.41 133 VAL A O 1
ATOM 1018 N N . TRP A 1 134 ? 25.363 6.878 -34.874 1.00 43.88 134 TRP A N 1
ATOM 1019 C CA . TRP A 1 134 ? 26.602 7.642 -34.678 1.00 43.88 134 TRP A CA 1
ATOM 1020 C C . TRP A 1 134 ? 26.903 8.589 -35.851 1.00 43.88 134 TRP A C 1
ATOM 1022 O O . TRP A 1 134 ? 27.334 9.719 -35.636 1.00 43.88 134 TRP A O 1
ATOM 1032 N N . VAL A 1 135 ? 26.567 8.189 -37.084 1.00 57.50 135 VAL A N 1
ATOM 1033 C CA . VAL A 1 135 ? 26.699 9.050 -38.276 1.00 57.50 135 VAL A CA 1
ATOM 1034 C C . VAL A 1 135 ? 25.666 10.192 -38.281 1.00 57.50 135 VAL A C 1
ATOM 1036 O O . VAL A 1 135 ? 25.928 11.245 -38.854 1.00 57.50 135 VAL A O 1
ATOM 1039 N N . ALA A 1 136 ? 24.542 10.046 -37.567 1.00 56.28 136 ALA A N 1
ATOM 1040 C CA . ALA A 1 136 ? 23.568 11.122 -37.352 1.00 56.28 136 ALA A CA 1
ATOM 1041 C C . ALA A 1 136 ? 23.902 12.053 -36.159 1.00 56.28 136 ALA A C 1
ATOM 1043 O O . ALA A 1 136 ? 23.256 13.088 -36.010 1.00 56.28 136 ALA A O 1
ATOM 1044 N N . MET A 1 137 ? 24.898 11.721 -35.320 1.00 55.41 137 MET A N 1
ATOM 1045 C CA . MET A 1 137 ? 25.240 12.461 -34.089 1.00 55.41 137 MET A CA 1
ATOM 1046 C C . MET A 1 137 ? 26.730 12.849 -33.947 1.00 55.41 137 MET A C 1
ATOM 1048 O O . MET A 1 137 ? 27.193 13.088 -32.832 1.00 55.41 137 MET A O 1
ATOM 1052 N N . GLY A 1 138 ? 27.504 12.975 -35.034 1.00 41.19 138 GLY A N 1
ATOM 1053 C CA . GLY A 1 138 ? 28.903 13.406 -34.892 1.00 41.19 138 GLY A CA 1
ATOM 1054 C C . GLY A 1 138 ? 29.652 13.755 -36.174 1.00 41.19 138 GLY A C 1
ATOM 1055 O O . GLY A 1 138 ? 30.502 12.990 -36.615 1.00 41.19 138 GLY A O 1
ATOM 1056 N N . GLY A 1 139 ? 29.412 14.947 -36.724 1.00 36.09 139 GLY A N 1
ATOM 1057 C CA . GLY A 1 139 ? 30.361 15.615 -37.621 1.00 36.09 139 GLY A CA 1
ATOM 1058 C C . GLY A 1 139 ? 31.035 16.788 -36.894 1.00 36.09 139 GLY A C 1
ATOM 1059 O O . GLY A 1 139 ? 30.318 17.662 -36.404 1.00 36.09 139 GLY A O 1
ATOM 1060 N N . PRO A 1 140 ? 32.375 16.856 -36.789 1.00 48.88 140 PRO A N 1
ATOM 1061 C CA . PRO A 1 140 ? 33.049 18.037 -36.268 1.00 48.88 140 PRO A CA 1
ATOM 1062 C C . PRO A 1 140 ? 33.065 19.122 -37.351 1.00 48.88 140 PRO A C 1
ATOM 1064 O O . PRO A 1 140 ? 33.769 18.999 -38.350 1.00 48.88 140 PRO A O 1
ATOM 1067 N N . GLY A 1 141 ? 32.285 20.184 -37.142 1.00 49.78 141 GLY A N 1
ATOM 1068 C CA . GLY A 1 141 ? 32.346 21.400 -37.956 1.00 49.78 141 GLY A CA 1
ATOM 1069 C C . GLY A 1 141 ? 30.983 21.981 -38.318 1.00 49.78 141 GLY A C 1
ATOM 1070 O O . GLY A 1 141 ? 30.582 21.918 -39.473 1.00 49.78 141 GLY A O 1
ATOM 1071 N N . ALA A 1 142 ? 30.287 22.581 -37.352 1.00 45.06 142 ALA A N 1
ATOM 1072 C CA . ALA A 1 142 ? 29.271 23.596 -37.623 1.00 45.06 142 ALA A CA 1
ATOM 1073 C C . ALA A 1 142 ? 29.099 24.486 -36.384 1.00 45.06 142 ALA A C 1
ATOM 1075 O O . ALA A 1 142 ? 28.916 24.001 -35.269 1.00 45.06 142 ALA A O 1
ATOM 1076 N N . ASP A 1 143 ? 29.222 25.790 -36.594 1.00 44.84 143 ASP A N 1
ATOM 1077 C CA . ASP A 1 143 ? 29.249 26.842 -35.582 1.00 44.84 143 ASP A CA 1
ATOM 1078 C C . ASP A 1 143 ? 27.876 26.981 -34.870 1.00 44.84 143 ASP A C 1
ATOM 1080 O O . ASP A 1 143 ? 26.870 27.260 -35.528 1.00 44.84 143 ASP A O 1
ATOM 1084 N N . PRO A 1 144 ? 27.773 26.807 -33.537 1.00 48.91 144 PRO A N 1
ATOM 1085 C CA . PRO A 1 144 ? 26.494 26.682 -32.825 1.00 48.91 144 PRO A CA 1
ATOM 1086 C C . PRO A 1 144 ? 25.792 28.016 -32.492 1.00 48.91 144 PRO A C 1
ATOM 1088 O O . PRO A 1 144 ? 24.912 28.046 -31.634 1.00 48.91 144 PRO A O 1
ATOM 1091 N N . ARG A 1 145 ? 26.152 29.141 -33.130 1.00 48.59 145 ARG A N 1
ATOM 1092 C CA . ARG A 1 145 ? 25.581 30.474 -32.815 1.00 48.59 145 ARG A CA 1
ATOM 1093 C C . ARG A 1 145 ? 24.656 31.077 -33.878 1.00 48.59 145 ARG A C 1
ATOM 1095 O O . ARG A 1 145 ? 24.069 32.123 -33.623 1.00 48.59 145 ARG A O 1
ATOM 1102 N N . ALA A 1 146 ? 24.475 30.433 -35.032 1.00 50.56 146 ALA A N 1
ATOM 1103 C CA . ALA A 1 146 ? 23.741 31.026 -36.159 1.00 50.56 146 ALA A CA 1
ATOM 1104 C C . ALA A 1 146 ? 22.246 30.650 -36.263 1.00 50.56 146 ALA A C 1
ATOM 1106 O O . ALA A 1 146 ? 21.560 31.169 -37.136 1.00 50.56 146 ALA A O 1
ATOM 1107 N N . ALA A 1 147 ? 21.713 29.789 -35.389 1.00 46.25 147 ALA A N 1
ATOM 1108 C CA . ALA A 1 147 ? 20.327 29.307 -35.484 1.00 46.25 147 ALA A CA 1
ATOM 1109 C C . ALA A 1 147 ? 19.492 29.600 -34.224 1.00 46.25 147 ALA A C 1
ATOM 1111 O O . ALA A 1 147 ? 18.754 28.748 -33.734 1.00 46.25 147 ALA A O 1
ATOM 1112 N N . LEU A 1 148 ? 19.600 30.825 -33.699 1.00 44.22 148 LEU A N 1
ATOM 1113 C CA . LEU A 1 148 ? 18.663 31.382 -32.719 1.00 44.22 148 LEU A CA 1
ATOM 1114 C C . LEU A 1 148 ? 17.289 31.619 -33.378 1.00 44.22 148 LEU A C 1
ATOM 1116 O O . LEU A 1 148 ? 16.932 32.740 -33.724 1.00 44.22 148 LEU A O 1
ATOM 1120 N N . GLY A 1 149 ? 16.518 30.547 -33.546 1.00 43.25 149 GLY A N 1
ATOM 1121 C CA . GLY A 1 149 ? 15.059 30.594 -33.529 1.00 43.25 149 GLY A CA 1
ATOM 1122 C C . GLY A 1 149 ? 14.614 30.136 -32.145 1.00 43.25 149 GLY A C 1
ATOM 1123 O O . GLY A 1 149 ? 14.886 28.999 -31.771 1.00 43.25 149 GLY A O 1
ATOM 1124 N N . ALA A 1 150 ? 14.019 31.032 -31.359 1.00 51.28 150 ALA A N 1
ATOM 1125 C CA . ALA A 1 150 ? 13.630 30.767 -29.976 1.00 51.28 150 ALA A CA 1
ATOM 1126 C C . ALA A 1 150 ? 12.644 29.580 -29.874 1.00 51.28 150 ALA A C 1
ATOM 1128 O O . ALA A 1 150 ? 11.556 29.663 -30.447 1.00 51.28 150 ALA A O 1
ATOM 1129 N N . PRO A 1 151 ? 12.974 28.505 -29.133 1.00 42.09 151 PRO A N 1
ATOM 1130 C CA . PRO A 1 151 ? 12.000 27.515 -28.704 1.00 42.09 151 PRO A CA 1
ATOM 1131 C C . PRO A 1 151 ? 11.304 27.961 -27.407 1.00 42.09 151 PRO A C 1
ATOM 1133 O O . PRO A 1 151 ? 11.942 28.396 -26.448 1.00 42.09 151 PRO A O 1
ATOM 1136 N N . ASP A 1 152 ? 9.981 27.834 -27.415 1.00 44.50 152 ASP A N 1
ATOM 1137 C CA . ASP A 1 152 ? 9.024 28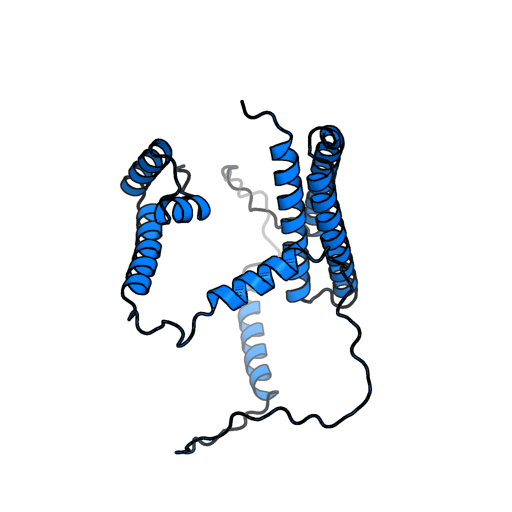.022 -26.318 1.00 44.50 152 ASP A CA 1
ATOM 1138 C C . ASP A 1 152 ? 9.442 27.244 -25.037 1.00 44.50 152 ASP A C 1
ATOM 1140 O O . ASP A 1 152 ? 9.743 26.049 -25.133 1.00 44.50 152 ASP A O 1
ATOM 1144 N N . PRO A 1 153 ? 9.499 27.853 -23.829 1.00 44.50 153 PRO A N 1
ATOM 1145 C CA . PRO A 1 153 ? 10.097 27.231 -22.640 1.00 44.50 153 PRO A CA 1
ATOM 1146 C C . PRO A 1 153 ? 9.170 26.262 -21.879 1.00 44.50 153 PRO A C 1
ATOM 1148 O O . PRO A 1 153 ? 9.293 26.121 -20.662 1.00 44.50 153 PRO A O 1
ATOM 1151 N N . LEU A 1 154 ? 8.251 25.566 -22.550 1.00 47.09 154 LEU A N 1
ATOM 1152 C CA . LEU A 1 154 ? 7.261 24.712 -21.883 1.00 47.09 154 LEU A CA 1
ATOM 1153 C C . LEU A 1 154 ? 7.255 23.266 -22.384 1.00 47.09 154 LEU A C 1
ATOM 1155 O O . LEU A 1 154 ? 6.211 22.793 -22.790 1.00 47.09 154 LEU A O 1
ATOM 1159 N N . VAL A 1 155 ? 8.384 22.555 -22.305 1.00 48.88 155 VAL A N 1
ATOM 1160 C CA . VAL A 1 155 ? 8.467 21.137 -21.877 1.00 48.88 155 VAL A CA 1
ATOM 1161 C C . VAL A 1 155 ? 9.938 20.865 -21.543 1.00 48.88 155 VAL A C 1
ATOM 1163 O O . VAL A 1 155 ? 10.750 20.573 -22.419 1.00 48.88 155 VAL A O 1
ATOM 1166 N N . ALA A 1 156 ? 10.309 20.953 -20.265 1.00 44.62 156 ALA A N 1
ATOM 1167 C CA . ALA A 1 156 ? 11.562 20.353 -19.819 1.00 44.62 156 ALA A CA 1
ATOM 1168 C C . ALA A 1 156 ? 11.429 18.822 -19.952 1.00 44.62 156 ALA A C 1
ATOM 1170 O O . ALA A 1 156 ? 10.442 18.271 -19.452 1.00 44.62 156 ALA A O 1
ATOM 1171 N N . PRO A 1 157 ? 12.371 18.107 -20.597 1.00 44.62 157 PRO A N 1
ATOM 1172 C CA . PRO A 1 157 ? 12.365 16.653 -20.554 1.00 44.62 157 PRO A CA 1
ATOM 1173 C C . PRO A 1 157 ? 12.465 16.232 -19.088 1.00 44.62 157 PRO A C 1
ATOM 1175 O O . PRO A 1 157 ? 13.329 16.729 -18.361 1.00 44.62 157 PRO A O 1
ATOM 1178 N N . ALA A 1 158 ? 11.561 15.355 -18.644 1.00 52.03 158 ALA A N 1
ATOM 1179 C CA . ALA A 1 158 ? 11.607 14.772 -17.311 1.00 52.03 158 ALA A CA 1
ATOM 1180 C C . ALA A 1 158 ? 12.999 14.164 -17.111 1.00 52.03 158 ALA A C 1
ATOM 1182 O O . ALA A 1 158 ? 13.338 13.134 -17.694 1.00 52.03 158 ALA A O 1
ATOM 1183 N N . THR A 1 159 ? 13.846 14.855 -16.351 1.00 53.16 159 THR A N 1
ATOM 1184 C CA . THR A 1 159 ? 15.199 14.391 -16.095 1.00 53.16 159 THR A CA 1
ATOM 1185 C C . THR A 1 159 ? 15.080 13.105 -15.294 1.00 53.16 159 THR A C 1
ATOM 1187 O O . THR A 1 159 ? 14.414 13.063 -14.257 1.00 53.16 159 THR A O 1
ATOM 1190 N N . VAL A 1 160 ? 15.691 12.028 -15.795 1.00 54.75 160 VAL A N 1
ATOM 1191 C CA . VAL A 1 160 ? 15.853 10.794 -15.025 1.00 54.75 160 VAL A CA 1
ATOM 1192 C C . VAL A 1 160 ? 16.609 11.185 -13.763 1.00 54.75 160 VAL A C 1
ATOM 1194 O O . VAL A 1 160 ? 17.796 11.508 -13.803 1.00 54.75 160 VAL A O 1
ATOM 1197 N N . ARG A 1 161 ? 15.883 11.260 -12.645 1.00 63.88 161 ARG A N 1
ATOM 1198 C CA . ARG A 1 161 ? 16.449 11.677 -11.368 1.00 63.88 161 ARG A CA 1
ATOM 1199 C C . ARG A 1 161 ? 17.504 10.637 -10.981 1.00 63.88 161 ARG A C 1
ATOM 1201 O O . ARG A 1 161 ? 17.187 9.447 -11.003 1.00 63.88 161 ARG A O 1
ATOM 1208 N N . PRO A 1 162 ? 18.731 11.040 -10.613 1.00 72.50 162 PRO A N 1
ATOM 1209 C CA . PRO A 1 162 ? 19.720 10.079 -10.147 1.00 72.50 162 PRO A CA 1
ATOM 1210 C C . PRO A 1 162 ? 19.161 9.279 -8.964 1.00 72.50 162 PRO A C 1
ATOM 1212 O O . PRO A 1 162 ? 18.512 9.843 -8.080 1.00 72.50 162 PRO A O 1
ATOM 1215 N N . ALA A 1 163 ? 19.423 7.969 -8.943 1.00 73.81 163 ALA A N 1
ATOM 1216 C CA . ALA A 1 163 ? 18.889 7.048 -7.936 1.00 73.81 163 ALA A CA 1
ATOM 1217 C C . ALA A 1 163 ? 19.186 7.503 -6.494 1.00 73.81 163 ALA A C 1
ATOM 1219 O O . ALA A 1 163 ? 18.327 7.395 -5.623 1.00 73.81 163 ALA A O 1
ATOM 1220 N N . ALA A 1 164 ? 20.355 8.113 -6.262 1.00 76.25 164 ALA A N 1
ATOM 1221 C CA . ALA A 1 164 ? 20.726 8.696 -4.972 1.00 76.25 164 ALA A CA 1
ATOM 1222 C C . ALA A 1 164 ? 19.788 9.837 -4.532 1.00 76.25 164 ALA A C 1
ATOM 1224 O O . ALA A 1 164 ? 19.401 9.915 -3.370 1.00 76.25 164 ALA A O 1
ATOM 1225 N N . ALA A 1 165 ? 19.364 10.701 -5.460 1.00 83.56 165 ALA A N 1
ATOM 1226 C CA . ALA A 1 165 ? 18.427 11.778 -5.149 1.00 83.56 165 ALA A CA 1
ATOM 1227 C C . ALA A 1 165 ? 17.009 11.250 -4.879 1.00 83.56 165 ALA A C 1
ATOM 1229 O O . ALA A 1 165 ? 16.298 11.825 -4.057 1.00 83.56 165 ALA A O 1
ATOM 1230 N N . ALA A 1 166 ? 16.600 10.163 -5.542 1.00 82.06 166 ALA A N 1
ATOM 1231 C CA . ALA A 1 166 ? 15.334 9.490 -5.252 1.00 82.06 166 ALA A CA 1
ATOM 1232 C C . ALA A 1 166 ? 15.354 8.817 -3.868 1.00 82.06 166 ALA A C 1
ATOM 1234 O O . ALA A 1 166 ? 14.398 8.965 -3.109 1.00 82.06 166 ALA A O 1
ATOM 1235 N N . ALA A 1 167 ? 16.458 8.156 -3.505 1.00 84.56 167 ALA A N 1
ATOM 1236 C CA . ALA A 1 167 ? 16.650 7.592 -2.169 1.00 84.56 167 ALA A CA 1
ATOM 1237 C C . ALA A 1 167 ? 16.592 8.683 -1.085 1.00 84.56 167 ALA A C 1
ATOM 1239 O O . ALA A 1 167 ? 15.804 8.575 -0.154 1.00 84.56 167 ALA A O 1
ATOM 1240 N N . ALA A 1 168 ? 17.309 9.796 -1.261 1.00 89.94 168 ALA A N 1
ATOM 1241 C CA . ALA A 1 168 ? 17.284 10.913 -0.311 1.00 89.94 168 ALA A CA 1
ATOM 1242 C C . ALA A 1 168 ? 15.920 11.630 -0.211 1.00 89.94 168 ALA A C 1
ATOM 1244 O O . ALA A 1 168 ? 15.634 12.292 0.785 1.00 89.94 168 ALA A O 1
ATOM 1245 N N . GLN A 1 169 ? 15.077 11.573 -1.248 1.00 90.06 169 GLN A N 1
ATOM 1246 C CA . GLN A 1 169 ? 13.691 12.059 -1.167 1.00 90.06 169 GLN A CA 1
ATOM 1247 C C . GLN A 1 169 ? 12.808 11.108 -0.362 1.00 90.06 169 GLN A C 1
ATOM 1249 O O . GLN A 1 169 ? 11.990 11.571 0.427 1.00 90.06 169 GLN A O 1
ATOM 1254 N N . TYR A 1 170 ? 12.985 9.801 -0.554 1.00 92.25 170 TYR A N 1
ATOM 1255 C CA . TYR A 1 170 ? 12.296 8.788 0.234 1.00 92.25 170 TYR A CA 1
ATOM 1256 C C . TYR A 1 170 ? 12.640 8.904 1.726 1.00 92.25 170 TYR A C 1
ATOM 1258 O O . TYR A 1 170 ? 11.710 8.986 2.523 1.00 92.25 170 TYR A O 1
ATOM 1266 N N . GLU A 1 171 ? 13.929 8.976 2.084 1.00 94.00 171 GLU A N 1
ATOM 1267 C CA . GLU A 1 171 ? 14.354 9.063 3.493 1.00 94.00 171 GLU A CA 1
ATOM 1268 C C . GLU A 1 171 ? 13.745 10.288 4.179 1.00 94.00 171 GLU A C 1
ATOM 1270 O O . GLU A 1 171 ? 13.069 10.156 5.192 1.00 94.00 171 GLU A O 1
ATOM 1275 N N . ARG A 1 172 ? 13.838 11.469 3.550 1.00 96.38 172 ARG A N 1
ATOM 1276 C CA . ARG A 1 172 ? 13.221 12.693 4.089 1.00 96.38 172 ARG A CA 1
ATOM 1277 C C . ARG A 1 172 ? 11.716 12.558 4.309 1.00 96.38 172 ARG A C 1
ATOM 1279 O O . ARG A 1 172 ? 11.219 12.956 5.353 1.00 96.38 172 ARG A O 1
ATOM 1286 N N . ALA A 1 173 ? 10.992 11.986 3.346 1.00 95.12 173 ALA A N 1
ATOM 1287 C CA . ALA A 1 173 ? 9.550 11.795 3.481 1.00 95.12 173 ALA A CA 1
ATOM 1288 C C . ALA A 1 173 ? 9.194 10.790 4.591 1.00 95.12 173 ALA A C 1
ATOM 1290 O O . ALA A 1 173 ? 8.173 10.949 5.258 1.00 95.12 173 ALA A O 1
ATOM 1291 N N . ALA A 1 174 ? 10.005 9.745 4.777 1.00 95.00 174 ALA A N 1
ATOM 1292 C CA . ALA A 1 174 ? 9.815 8.784 5.856 1.00 95.00 174 ALA A CA 1
ATOM 1293 C C . ALA A 1 174 ? 10.090 9.426 7.226 1.00 95.00 174 ALA A C 1
ATOM 1295 O O . ALA A 1 174 ? 9.289 9.242 8.143 1.00 95.00 174 ALA A O 1
ATOM 1296 N N . ASP A 1 175 ? 11.157 10.218 7.341 1.00 97.44 175 ASP A N 1
ATOM 1297 C CA . ASP A 1 175 ? 11.521 10.935 8.566 1.00 97.44 175 ASP A CA 1
ATOM 1298 C C . ASP A 1 175 ? 10.449 11.956 8.961 1.00 97.44 175 ASP A C 1
ATOM 1300 O O . ASP A 1 175 ? 9.973 11.945 10.094 1.00 97.44 175 ASP A O 1
ATOM 1304 N N . GLU A 1 176 ? 9.997 12.790 8.017 1.00 96.81 176 GLU A N 1
ATOM 1305 C CA . GLU A 1 176 ? 8.944 13.789 8.249 1.00 96.81 176 GLU A CA 1
ATOM 1306 C C . GLU A 1 176 ? 7.659 13.150 8.797 1.00 96.81 176 GLU A C 1
ATOM 1308 O O . GLU A 1 176 ? 7.093 13.618 9.786 1.00 96.81 176 GLU A O 1
ATOM 1313 N N . LEU A 1 177 ? 7.203 12.053 8.185 1.00 96.00 177 LEU A N 1
ATOM 1314 C CA . LEU A 1 177 ? 5.998 11.359 8.639 1.00 96.00 177 LEU A CA 1
ATOM 1315 C C . LEU A 1 177 ? 6.201 10.646 9.979 1.00 96.00 177 LEU A C 1
ATOM 1317 O O . LEU A 1 177 ? 5.265 10.582 10.774 1.00 96.00 177 LEU A O 1
ATOM 1321 N N . THR A 1 178 ? 7.403 10.125 10.236 1.00 96.38 178 THR A N 1
ATOM 1322 C CA . THR A 1 178 ? 7.742 9.493 11.518 1.00 96.38 178 THR A CA 1
ATOM 1323 C C . THR A 1 178 ? 7.681 10.520 12.640 1.00 96.38 178 THR A C 1
ATOM 1325 O O . THR A 1 178 ? 6.989 10.288 13.626 1.00 96.38 178 THR A O 1
ATOM 1328 N N . VAL A 1 179 ? 8.281 11.700 12.449 1.00 96.31 179 VAL A N 1
ATOM 1329 C CA . VAL A 1 179 ? 8.212 12.807 13.415 1.00 96.31 179 VAL A CA 1
ATOM 1330 C C . VAL A 1 179 ? 6.763 13.224 13.681 1.00 96.31 179 VAL A C 1
ATOM 1332 O O . VAL A 1 179 ? 6.373 13.400 14.834 1.00 96.31 179 VAL A O 1
ATOM 1335 N N . LEU A 1 180 ? 5.935 13.349 12.637 1.00 94.50 180 LEU A N 1
ATOM 1336 C CA . LEU A 1 180 ? 4.516 13.693 12.797 1.00 94.50 180 LEU A CA 1
ATOM 1337 C C . LEU A 1 180 ? 3.724 12.610 13.542 1.00 94.50 180 LEU A C 1
ATOM 1339 O O . LEU A 1 180 ? 2.871 12.932 14.368 1.00 94.50 180 LEU A O 1
ATOM 1343 N N . MET A 1 181 ? 3.990 11.334 13.255 1.00 94.19 181 MET A N 1
ATOM 1344 C CA . MET A 1 181 ? 3.365 10.208 13.949 1.00 94.19 181 MET A CA 1
ATOM 1345 C C . MET A 1 181 ? 3.763 10.180 15.428 1.00 94.19 181 MET A C 1
ATOM 1347 O O . MET A 1 181 ? 2.902 10.016 16.288 1.00 94.19 181 MET A O 1
ATOM 1351 N N . GLU A 1 182 ? 5.048 10.367 15.728 1.00 92.94 182 GLU A N 1
ATOM 1352 C CA . GLU A 1 182 ? 5.562 10.398 17.098 1.00 92.94 182 GLU A CA 1
ATOM 1353 C C . GLU A 1 182 ? 4.982 11.567 17.897 1.00 92.94 182 GLU A C 1
ATOM 1355 O O . GLU A 1 182 ? 4.587 11.380 19.046 1.00 92.94 182 GLU A O 1
ATOM 1360 N N . ALA A 1 183 ? 4.845 12.744 17.280 1.00 92.56 183 ALA A N 1
ATOM 1361 C CA . ALA A 1 183 ? 4.251 13.916 17.920 1.00 92.56 183 ALA A CA 1
ATOM 1362 C C . ALA A 1 183 ? 2.780 13.705 18.329 1.00 92.56 183 ALA A C 1
ATOM 1364 O O . ALA A 1 183 ? 2.330 14.291 19.310 1.00 92.56 183 ALA A O 1
ATOM 1365 N N . GLY A 1 184 ? 2.029 12.879 17.592 1.00 90.00 184 GLY A N 1
ATOM 1366 C CA . GLY A 1 184 ? 0.640 12.540 17.913 1.00 90.00 184 GLY A CA 1
ATOM 1367 C C . GLY A 1 184 ? 0.453 11.162 18.547 1.00 90.00 184 GLY A C 1
ATOM 1368 O O . GLY A 1 184 ? -0.682 10.711 18.657 1.00 90.00 184 GLY A O 1
ATOM 1369 N N . ARG A 1 185 ? 1.521 10.481 18.973 1.00 90.50 185 ARG A N 1
ATOM 1370 C CA . ARG A 1 185 ? 1.463 9.100 19.487 1.00 90.50 185 ARG A CA 1
ATOM 1371 C C . ARG A 1 185 ? 0.429 8.908 20.596 1.00 90.50 185 ARG A C 1
ATOM 1373 O O . ARG A 1 185 ? -0.293 7.915 20.577 1.00 90.50 185 ARG A O 1
ATOM 1380 N N . ASP A 1 186 ? 0.316 9.878 21.502 1.00 91.25 186 ASP A N 1
ATOM 1381 C CA . ASP A 1 186 ? -0.605 9.834 22.648 1.00 91.25 186 ASP A CA 1
ATOM 1382 C C . ASP A 1 186 ? -2.089 9.971 22.256 1.00 91.25 186 ASP A C 1
ATOM 1384 O O . ASP A 1 186 ? -2.974 9.731 23.076 1.00 91.25 186 ASP A O 1
ATOM 1388 N N . LEU A 1 187 ? -2.385 10.353 21.007 1.00 89.81 187 LEU A N 1
ATOM 1389 C CA . LEU A 1 187 ? -3.754 10.441 20.486 1.00 89.81 187 LEU A CA 1
ATOM 1390 C C . LEU A 1 187 ? -4.282 9.087 19.988 1.00 89.81 187 LEU A C 1
ATOM 1392 O O . LEU A 1 187 ? -5.488 8.933 19.790 1.00 89.81 187 LEU A O 1
ATOM 1396 N N . LEU A 1 188 ? -3.399 8.112 19.757 1.00 88.44 188 LEU A N 1
ATOM 1397 C CA . LEU A 1 188 ? -3.761 6.765 19.325 1.00 88.44 188 LEU A CA 1
ATOM 1398 C C . LEU A 1 188 ? -3.845 5.825 20.530 1.00 88.44 188 LEU A C 1
ATOM 1400 O O . LEU A 1 188 ? -3.099 5.951 21.498 1.00 88.44 188 LEU A O 1
ATOM 1404 N N . ALA A 1 189 ? -4.745 4.840 20.459 1.00 91.81 189 ALA A N 1
ATOM 1405 C CA . ALA A 1 189 ? -4.816 3.800 21.481 1.00 91.81 189 ALA A CA 1
ATOM 1406 C C . ALA A 1 189 ? -3.469 3.050 21.567 1.00 91.81 189 ALA A C 1
ATOM 1408 O O . ALA A 1 189 ? -2.894 2.723 20.517 1.00 91.81 189 ALA A O 1
ATOM 1409 N N . PRO A 1 190 ? -2.971 2.736 22.776 1.00 92.25 190 PRO A N 1
ATOM 1410 C CA . PRO A 1 190 ? -1.646 2.143 22.959 1.00 92.25 190 PRO A CA 1
ATOM 1411 C C . PRO A 1 190 ? -1.507 0.793 22.244 1.00 92.25 190 PRO A C 1
ATOM 1413 O O . PRO A 1 190 ? -0.449 0.485 21.697 1.00 92.25 190 PRO A O 1
ATOM 1416 N N . GLU A 1 191 ? -2.589 0.017 22.150 1.00 91.81 191 GLU A N 1
ATOM 1417 C CA . GLU A 1 191 ? -2.616 -1.240 21.402 1.00 91.81 191 GLU A CA 1
ATOM 1418 C C . GLU A 1 191 ? -2.441 -1.014 19.892 1.00 91.81 191 GLU A C 1
ATOM 1420 O O . GLU A 1 191 ? -1.771 -1.795 19.218 1.00 91.81 191 GLU A O 1
ATOM 1425 N N . THR A 1 192 ? -3.005 0.070 19.348 1.00 93.38 192 THR A N 1
ATOM 1426 C CA . THR A 1 192 ? -2.870 0.414 17.922 1.00 93.38 192 THR A CA 1
ATOM 1427 C C . THR A 1 192 ? -1.455 0.890 17.611 1.00 93.38 192 THR A C 1
ATOM 1429 O O . THR A 1 192 ? -0.869 0.445 16.623 1.00 93.38 192 THR A O 1
ATOM 1432 N N . MET A 1 193 ? -0.875 1.731 18.476 1.00 95.00 193 MET A N 1
ATOM 1433 C CA . MET A 1 193 ? 0.518 2.165 18.333 1.00 95.00 193 MET A CA 1
ATOM 1434 C C . MET A 1 193 ? 1.492 0.991 18.375 1.00 95.00 193 MET A C 1
ATOM 1436 O O . MET A 1 193 ? 2.354 0.894 17.505 1.00 95.00 193 MET A O 1
ATOM 1440 N N . ALA A 1 194 ? 1.301 0.042 19.295 1.00 94.12 194 ALA A N 1
ATOM 1441 C CA . ALA A 1 194 ? 2.143 -1.150 19.375 1.00 94.12 194 ALA A CA 1
ATOM 1442 C C . ALA A 1 194 ? 2.121 -1.975 18.073 1.00 94.12 194 ALA A C 1
ATOM 1444 O O . ALA A 1 194 ? 3.162 -2.451 17.616 1.00 94.12 194 ALA A O 1
ATOM 1445 N N . VAL A 1 195 ? 0.952 -2.119 17.435 1.00 95.38 195 VAL A N 1
ATOM 1446 C CA . VAL A 1 195 ? 0.824 -2.824 16.146 1.00 95.38 195 VAL A CA 1
ATOM 1447 C C . VAL A 1 195 ? 1.510 -2.061 15.010 1.00 95.38 195 VAL A C 1
ATOM 1449 O O . VAL A 1 195 ? 2.175 -2.680 14.171 1.00 95.38 195 VAL A O 1
ATOM 1452 N N . ILE A 1 196 ? 1.368 -0.733 14.968 1.00 95.50 196 ILE A N 1
ATOM 1453 C CA . ILE A 1 196 ? 2.023 0.115 13.962 1.00 95.50 196 ILE A CA 1
ATOM 1454 C C . ILE A 1 196 ? 3.544 0.018 14.106 1.00 95.50 196 ILE A C 1
ATOM 1456 O O . ILE A 1 196 ? 4.230 -0.260 13.125 1.00 95.50 196 ILE A O 1
ATOM 1460 N N . GLU A 1 197 ? 4.068 0.163 15.321 1.00 95.12 197 GLU A N 1
ATOM 1461 C CA . GLU A 1 197 ? 5.503 0.095 15.615 1.00 95.12 197 GLU A CA 1
ATOM 1462 C C . GLU A 1 197 ? 6.097 -1.273 15.284 1.00 95.12 197 GLU A C 1
ATOM 1464 O O . GLU A 1 197 ? 7.133 -1.352 14.622 1.00 95.12 197 GLU A O 1
ATOM 1469 N N . ALA A 1 198 ? 5.412 -2.359 15.656 1.00 95.44 198 ALA A N 1
ATOM 1470 C CA . ALA A 1 198 ? 5.830 -3.709 15.290 1.00 95.44 198 ALA A CA 1
ATOM 1471 C C . ALA A 1 198 ? 5.868 -3.897 13.763 1.00 95.44 198 ALA A C 1
ATOM 1473 O O . ALA A 1 198 ? 6.807 -4.488 13.226 1.00 95.44 198 ALA A O 1
ATOM 1474 N N . SER A 1 199 ? 4.873 -3.360 13.050 1.00 95.00 199 SER A N 1
ATOM 1475 C CA . SER A 1 199 ? 4.812 -3.429 11.586 1.00 95.00 199 SER A CA 1
ATOM 1476 C C . SER A 1 199 ? 5.934 -2.625 10.929 1.00 95.00 199 SER A C 1
ATOM 1478 O O . SER A 1 199 ? 6.574 -3.119 10.000 1.00 95.00 199 SER A O 1
ATOM 1480 N N . LEU A 1 200 ? 6.198 -1.407 11.412 1.00 97.00 200 LEU A N 1
ATOM 1481 C CA . LEU A 1 200 ? 7.276 -0.552 10.911 1.00 97.00 200 LEU A CA 1
ATOM 1482 C C . LEU A 1 200 ? 8.647 -1.184 11.169 1.00 97.00 200 LEU A C 1
ATOM 1484 O O . LEU A 1 200 ? 9.443 -1.280 10.239 1.00 97.00 200 LEU A O 1
ATOM 1488 N N . SER A 1 201 ? 8.880 -1.720 12.370 1.00 97.19 201 SER A N 1
ATOM 1489 C CA . SER A 1 201 ? 10.121 -2.426 12.708 1.00 97.19 201 SER A CA 1
ATOM 1490 C C . SER A 1 201 ? 10.364 -3.640 11.804 1.00 97.19 201 SER A C 1
ATOM 1492 O O . SER A 1 201 ? 11.474 -3.832 11.304 1.00 97.19 201 SER A O 1
ATOM 1494 N N . ALA A 1 202 ? 9.322 -4.431 11.522 1.00 97.00 202 ALA A N 1
ATOM 1495 C CA . ALA A 1 202 ? 9.427 -5.566 10.608 1.00 97.00 202 ALA A CA 1
ATOM 1496 C C . ALA A 1 202 ? 9.753 -5.135 9.164 1.00 97.00 202 ALA A C 1
ATOM 1498 O O . ALA A 1 202 ? 10.536 -5.800 8.482 1.00 97.00 202 ALA A O 1
ATOM 1499 N N . ILE A 1 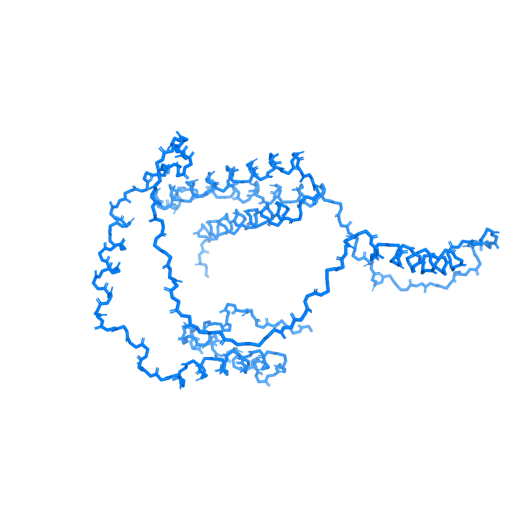203 ? 9.177 -4.025 8.690 1.00 96.44 203 ILE A N 1
ATOM 1500 C CA . ILE A 1 203 ? 9.462 -3.482 7.353 1.00 96.44 203 ILE A CA 1
ATOM 1501 C C . ILE A 1 203 ? 10.883 -2.923 7.282 1.00 96.44 203 ILE A C 1
ATOM 1503 O O . ILE A 1 203 ? 11.569 -3.167 6.294 1.00 96.44 203 ILE A O 1
ATOM 1507 N N . ASP A 1 204 ? 11.342 -2.226 8.318 1.00 97.31 204 ASP A N 1
ATOM 1508 C CA . ASP A 1 204 ? 12.693 -1.664 8.371 1.00 97.31 204 ASP A CA 1
ATOM 1509 C C . ASP A 1 204 ? 13.763 -2.758 8.366 1.00 97.31 204 ASP A C 1
ATOM 1511 O O . ASP A 1 204 ? 14.745 -2.660 7.627 1.00 97.31 204 ASP A O 1
ATOM 1515 N N . ALA A 1 205 ? 13.531 -3.857 9.090 1.00 97.69 205 ALA A N 1
ATOM 1516 C CA . ALA A 1 205 ? 14.385 -5.039 9.008 1.00 97.69 205 ALA A CA 1
ATOM 1517 C C . ALA A 1 205 ? 14.433 -5.614 7.577 1.00 97.69 205 ALA A C 1
ATOM 1519 O O . ALA A 1 205 ? 15.517 -5.896 7.065 1.00 97.69 205 ALA A O 1
ATOM 1520 N N . ALA A 1 206 ? 13.282 -5.717 6.902 1.00 97.12 206 ALA A N 1
ATOM 1521 C CA . ALA A 1 206 ? 13.204 -6.212 5.526 1.00 97.12 206 ALA A CA 1
ATOM 1522 C C . ALA A 1 206 ? 13.878 -5.276 4.502 1.00 97.12 206 ALA A C 1
ATOM 1524 O O . ALA A 1 206 ? 14.478 -5.751 3.537 1.00 97.12 206 ALA A O 1
ATOM 1525 N N . ILE A 1 207 ? 13.811 -3.954 4.704 1.00 95.38 207 ILE A N 1
ATOM 1526 C CA . ILE A 1 207 ? 14.537 -2.969 3.887 1.00 95.38 207 ILE A CA 1
ATOM 1527 C C . ILE A 1 207 ? 16.044 -3.168 4.060 1.00 95.38 207 ILE A C 1
ATOM 1529 O O . ILE A 1 207 ? 16.747 -3.305 3.062 1.00 95.38 207 ILE A O 1
ATOM 1533 N N . ALA A 1 208 ? 16.525 -3.274 5.301 1.00 96.50 208 ALA A N 1
ATOM 1534 C CA . ALA A 1 208 ? 17.941 -3.498 5.581 1.00 96.50 208 ALA A CA 1
ATOM 1535 C C . ALA A 1 208 ? 18.449 -4.839 5.014 1.00 96.50 208 ALA A C 1
ATOM 1537 O O . ALA A 1 208 ? 19.576 -4.919 4.525 1.00 96.50 208 ALA A O 1
ATOM 1538 N N . ASP A 1 209 ? 17.628 -5.896 5.052 1.00 96.56 209 ASP A N 1
ATOM 1539 C CA . ASP A 1 209 ? 17.923 -7.176 4.393 1.00 96.56 209 ASP A CA 1
ATOM 1540 C C . ASP A 1 209 ? 18.042 -7.021 2.872 1.00 96.56 209 ASP A C 1
ATOM 1542 O O . ASP A 1 209 ? 19.004 -7.507 2.273 1.00 96.56 209 ASP A O 1
ATOM 1546 N N . ALA A 1 210 ? 17.088 -6.327 2.244 1.00 94.06 210 ALA A N 1
ATOM 1547 C CA . ALA A 1 210 ? 17.087 -6.100 0.803 1.00 94.06 210 ALA A CA 1
ATOM 1548 C C . ALA A 1 210 ? 18.279 -5.241 0.354 1.00 94.06 210 ALA A C 1
ATOM 1550 O O . ALA A 1 210 ? 18.883 -5.534 -0.675 1.00 94.06 210 ALA A O 1
ATOM 1551 N N . GLU A 1 211 ? 18.647 -4.216 1.123 1.00 94.25 211 GLU A N 1
ATOM 1552 C CA . GLU A 1 211 ? 19.810 -3.365 0.848 1.00 94.25 211 GLU A CA 1
ATOM 1553 C C . GLU A 1 211 ? 21.126 -4.128 0.989 1.00 94.25 211 GLU A C 1
ATOM 1555 O O . GLU A 1 211 ? 21.986 -4.009 0.117 1.00 94.25 211 GLU A O 1
ATOM 1560 N N . ARG A 1 212 ? 21.265 -4.970 2.023 1.00 96.94 212 ARG A N 1
ATOM 1561 C CA . ARG A 1 212 ? 22.422 -5.869 2.157 1.00 96.94 212 ARG A CA 1
ATOM 1562 C C . ARG A 1 212 ? 22.536 -6.821 0.971 1.00 96.94 212 ARG A C 1
ATOM 1564 O O . ARG A 1 212 ? 23.602 -6.917 0.378 1.00 96.94 212 ARG A O 1
ATOM 1571 N N . ALA A 1 213 ? 21.438 -7.464 0.577 1.00 95.44 213 ALA A N 1
ATOM 1572 C CA . ALA A 1 213 ? 21.434 -8.352 -0.583 1.00 95.44 213 ALA A CA 1
ATOM 1573 C C . ALA A 1 213 ? 21.752 -7.607 -1.895 1.00 95.44 213 ALA A C 1
ATOM 1575 O O . ALA A 1 213 ? 22.396 -8.159 -2.784 1.00 95.44 213 ALA A O 1
ATOM 1576 N N . LEU A 1 214 ? 21.315 -6.350 -2.027 1.00 93.50 214 LEU A N 1
ATOM 1577 C CA . LEU A 1 214 ? 21.603 -5.520 -3.198 1.00 93.50 214 LEU A CA 1
ATOM 1578 C C . LEU A 1 214 ? 23.056 -5.026 -3.221 1.00 93.50 214 LEU A C 1
ATOM 1580 O O . LEU A 1 214 ? 23.587 -4.769 -4.296 1.00 93.50 214 LEU A O 1
ATOM 1584 N N . ALA A 1 215 ? 23.715 -4.908 -2.067 1.00 94.31 215 ALA A N 1
ATOM 1585 C CA . ALA A 1 215 ? 25.151 -4.650 -2.016 1.00 94.31 215 ALA A CA 1
ATOM 1586 C C . ALA A 1 215 ? 25.957 -5.824 -2.607 1.00 94.31 215 ALA A C 1
ATOM 1588 O O . ALA A 1 215 ? 26.962 -5.586 -3.276 1.00 94.31 215 ALA A O 1
ATOM 1589 N N . ASP A 1 216 ? 25.481 -7.061 -2.417 1.00 95.94 216 ASP A N 1
ATOM 1590 C CA . ASP A 1 216 ? 26.089 -8.269 -2.988 1.00 95.94 216 ASP A CA 1
ATOM 1591 C C . ASP A 1 216 ? 25.781 -8.431 -4.491 1.00 95.94 216 ASP A C 1
ATOM 1593 O O . ASP A 1 216 ? 26.663 -8.804 -5.267 1.00 95.94 216 ASP A O 1
ATOM 1597 N N . ASP A 1 217 ? 24.548 -8.129 -4.922 1.00 93.19 217 ASP A N 1
ATOM 1598 C CA . ASP A 1 217 ? 24.125 -8.158 -6.334 1.00 93.19 217 ASP A CA 1
ATOM 1599 C C . ASP A 1 217 ? 23.391 -6.863 -6.758 1.00 93.19 217 ASP A C 1
ATOM 1601 O O . ASP A 1 217 ? 22.152 -6.828 -6.831 1.00 93.19 217 ASP A O 1
ATOM 1605 N N . PRO A 1 218 ? 24.136 -5.790 -7.100 1.00 91.31 218 PRO A N 1
ATOM 1606 C CA . PRO A 1 218 ? 23.554 -4.486 -7.439 1.00 91.31 218 PRO A CA 1
ATOM 1607 C C . PRO A 1 218 ? 22.722 -4.489 -8.723 1.00 91.31 218 PRO A C 1
ATOM 1609 O O . PRO A 1 218 ? 21.850 -3.637 -8.915 1.00 91.31 218 PRO A O 1
ATOM 1612 N N . ALA A 1 219 ? 22.996 -5.436 -9.624 1.00 91.56 219 ALA A N 1
ATOM 1613 C CA . ALA A 1 219 ? 22.334 -5.536 -10.918 1.00 91.56 219 ALA A CA 1
ATOM 1614 C C . ALA A 1 219 ? 21.024 -6.337 -10.852 1.00 91.56 219 ALA A C 1
ATOM 1616 O O . ALA A 1 219 ? 20.326 -6.430 -11.864 1.00 91.56 219 ALA A O 1
ATOM 1617 N N . SER A 1 220 ? 20.658 -6.885 -9.686 1.00 94.25 220 SER A N 1
ATOM 1618 C CA . SER A 1 220 ? 19.453 -7.696 -9.527 1.00 94.25 220 SER A CA 1
ATOM 1619 C C . SER A 1 220 ? 18.171 -6.870 -9.717 1.00 94.25 220 SER A C 1
ATOM 1621 O O . SER A 1 220 ? 17.815 -6.042 -8.866 1.00 94.25 220 SER A O 1
ATOM 1623 N N . PRO A 1 221 ? 17.386 -7.100 -10.788 1.00 92.06 221 PRO A N 1
ATOM 1624 C CA . PRO A 1 221 ? 16.130 -6.380 -10.987 1.00 92.06 221 PRO A CA 1
ATOM 1625 C C . PRO A 1 221 ? 15.063 -6.780 -9.957 1.00 92.06 221 PRO A C 1
ATOM 1627 O O . PRO A 1 221 ? 14.168 -5.992 -9.656 1.00 92.06 221 PRO A O 1
ATOM 1630 N N . MET A 1 222 ? 15.144 -7.998 -9.407 1.00 93.38 222 MET A N 1
ATOM 1631 C CA . MET A 1 222 ? 14.205 -8.490 -8.397 1.00 93.38 222 MET A CA 1
ATOM 1632 C C . MET A 1 222 ? 14.400 -7.772 -7.058 1.00 93.38 222 MET A C 1
ATOM 1634 O O . MET A 1 222 ? 13.425 -7.277 -6.496 1.00 93.38 222 MET A O 1
ATOM 1638 N N . LEU A 1 223 ? 15.643 -7.673 -6.570 1.00 92.94 223 LEU A N 1
ATOM 1639 C CA . LEU A 1 223 ? 15.946 -7.020 -5.290 1.00 92.94 223 LEU A CA 1
ATOM 1640 C C . LEU A 1 223 ? 15.591 -5.531 -5.319 1.00 92.94 223 LEU A C 1
ATOM 1642 O O . LEU A 1 223 ? 14.992 -5.025 -4.375 1.00 92.94 223 LEU A O 1
ATOM 1646 N N . ASN A 1 224 ? 15.842 -4.857 -6.445 1.00 91.50 224 ASN A N 1
ATOM 1647 C CA . ASN A 1 224 ? 15.408 -3.474 -6.647 1.00 91.50 224 ASN A CA 1
ATOM 1648 C C . ASN A 1 224 ? 13.879 -3.316 -6.542 1.00 91.50 224 ASN A C 1
ATOM 1650 O O . ASN A 1 224 ? 13.396 -2.410 -5.865 1.00 91.50 224 ASN A O 1
ATOM 1654 N N . ARG A 1 225 ? 13.091 -4.206 -7.168 1.00 93.00 225 ARG A N 1
ATOM 1655 C CA . ARG A 1 225 ? 11.618 -4.180 -7.050 1.00 93.00 225 ARG A CA 1
ATOM 1656 C C . ARG A 1 225 ? 11.150 -4.457 -5.624 1.00 93.00 225 ARG A C 1
ATOM 1658 O O . ARG A 1 225 ? 10.230 -3.792 -5.152 1.00 93.00 225 ARG A O 1
ATOM 1665 N N . LEU A 1 226 ? 11.780 -5.416 -4.948 1.00 94.75 226 LEU A N 1
ATOM 1666 C CA . LEU A 1 226 ? 11.452 -5.774 -3.571 1.00 94.75 226 LEU A CA 1
ATOM 1667 C C . LEU A 1 226 ? 11.711 -4.602 -2.613 1.00 94.75 226 LEU A C 1
ATOM 1669 O O . LEU A 1 226 ? 10.827 -4.231 -1.843 1.00 94.75 226 LEU A O 1
ATOM 1673 N N . LEU A 1 227 ? 12.878 -3.962 -2.730 1.00 94.94 227 LEU A N 1
ATOM 1674 C CA . LEU A 1 227 ? 13.238 -2.774 -1.959 1.00 94.94 227 LEU A CA 1
ATOM 1675 C C . LEU A 1 227 ? 12.219 -1.645 -2.160 1.00 94.94 227 LEU A C 1
ATOM 1677 O O . LEU A 1 227 ? 11.711 -1.083 -1.190 1.00 94.94 227 LEU A O 1
ATOM 1681 N N . LEU A 1 228 ? 11.863 -1.347 -3.414 1.00 94.88 228 LEU A N 1
ATOM 1682 C CA . LEU A 1 228 ? 10.854 -0.330 -3.725 1.00 94.88 228 LEU A CA 1
ATOM 1683 C C . LEU A 1 228 ? 9.486 -0.662 -3.109 1.00 94.88 228 LEU A C 1
ATOM 1685 O O . LEU A 1 228 ? 8.843 0.226 -2.550 1.00 94.88 228 LEU A O 1
ATOM 1689 N N . SER A 1 229 ? 9.062 -1.928 -3.153 1.00 95.81 229 SER A N 1
ATOM 1690 C CA . SER A 1 229 ? 7.803 -2.386 -2.550 1.00 95.81 229 SER A CA 1
ATOM 1691 C C . SER A 1 229 ? 7.774 -2.180 -1.030 1.00 95.81 229 SER A C 1
ATOM 1693 O O . SER A 1 229 ? 6.777 -1.698 -0.480 1.00 95.81 229 SER A O 1
ATOM 1695 N N . HIS A 1 230 ? 8.864 -2.512 -0.330 1.00 97.06 230 HIS A N 1
ATOM 1696 C CA . HIS A 1 230 ? 8.955 -2.309 1.119 1.00 97.06 230 HIS A CA 1
ATOM 1697 C C . HIS A 1 230 ? 8.953 -0.822 1.490 1.00 97.06 230 HIS A C 1
ATOM 1699 O O . HIS A 1 230 ? 8.191 -0.414 2.367 1.00 97.06 230 HIS A O 1
ATOM 1705 N N . ARG A 1 231 ? 9.698 0.008 0.750 1.00 97.12 231 ARG A N 1
ATOM 1706 C CA . ARG A 1 231 ? 9.715 1.469 0.925 1.00 97.12 231 ARG A CA 1
ATOM 1707 C C . ARG A 1 231 ? 8.333 2.102 0.722 1.00 97.12 231 ARG A C 1
ATOM 1709 O O . ARG A 1 231 ? 7.890 2.913 1.534 1.00 97.12 231 ARG A O 1
ATOM 1716 N N . GLN A 1 232 ? 7.603 1.698 -0.319 1.00 95.81 232 GLN A N 1
ATOM 1717 C CA . GLN A 1 232 ? 6.226 2.159 -0.543 1.00 95.81 232 GLN A CA 1
ATOM 1718 C C . GLN A 1 232 ? 5.281 1.733 0.588 1.00 95.81 232 GLN A C 1
ATOM 1720 O O . GLN A 1 232 ? 4.432 2.515 1.018 1.00 95.81 232 GLN A O 1
ATOM 1725 N N . THR A 1 233 ? 5.450 0.512 1.098 1.00 97.31 233 THR A N 1
ATOM 1726 C CA . THR A 1 233 ? 4.655 -0.015 2.214 1.00 97.31 233 THR A CA 1
ATOM 1727 C C . THR A 1 233 ? 4.902 0.768 3.504 1.00 97.31 233 THR A C 1
ATOM 1729 O O . THR A 1 233 ? 3.927 1.133 4.164 1.00 97.31 233 THR A O 1
ATOM 1732 N N . LYS A 1 234 ? 6.162 1.107 3.821 1.00 97.88 234 LYS A N 1
ATOM 1733 C CA . LYS A 1 234 ? 6.506 1.966 4.966 1.00 97.88 234 LYS A CA 1
ATOM 1734 C C . LYS A 1 234 ? 5.791 3.315 4.882 1.00 97.88 234 LYS A C 1
ATOM 1736 O O . LYS A 1 234 ? 5.066 3.685 5.801 1.00 97.88 234 LYS A O 1
ATOM 1741 N N . LEU A 1 235 ? 5.916 4.011 3.747 1.00 97.81 235 LEU A N 1
ATOM 1742 C CA . LEU A 1 235 ? 5.270 5.313 3.548 1.00 97.81 235 LEU A CA 1
ATOM 1743 C C . LEU A 1 235 ? 3.745 5.236 3.648 1.00 97.81 235 LEU A C 1
ATOM 1745 O O . LEU A 1 235 ? 3.125 6.146 4.189 1.00 97.81 235 LEU A O 1
ATOM 1749 N N . ARG A 1 236 ? 3.125 4.169 3.134 1.00 97.19 236 ARG A N 1
ATOM 1750 C CA . ARG A 1 236 ? 1.674 3.973 3.241 1.00 97.19 236 ARG A CA 1
ATOM 1751 C C . ARG A 1 236 ? 1.229 3.860 4.700 1.00 97.19 236 ARG A C 1
ATOM 1753 O O . ARG A 1 236 ? 0.275 4.533 5.073 1.00 97.19 236 ARG A O 1
ATOM 1760 N N . ILE A 1 237 ? 1.915 3.046 5.507 1.00 96.44 237 ILE A N 1
ATOM 1761 C CA . ILE A 1 237 ? 1.590 2.876 6.934 1.00 96.44 237 ILE A CA 1
ATOM 1762 C C . ILE A 1 237 ? 1.791 4.188 7.688 1.00 96.44 237 ILE A C 1
ATOM 1764 O O . ILE A 1 237 ? 0.894 4.599 8.416 1.00 96.44 237 ILE A O 1
ATOM 1768 N N . LEU A 1 238 ? 2.912 4.875 7.456 1.00 96.69 238 LEU A N 1
ATOM 1769 C CA . LEU A 1 238 ? 3.189 6.167 8.079 1.00 96.69 238 LEU A CA 1
ATOM 1770 C C . LEU A 1 238 ? 2.118 7.207 7.727 1.00 96.69 238 LEU A C 1
ATOM 1772 O O . LEU A 1 238 ? 1.537 7.801 8.623 1.00 96.69 238 LEU A O 1
ATOM 1776 N N . ARG A 1 239 ? 1.763 7.366 6.444 1.00 95.31 239 ARG A N 1
ATOM 1777 C CA . ARG A 1 239 ? 0.690 8.291 6.029 1.00 95.31 239 ARG A CA 1
ATOM 1778 C C . ARG A 1 239 ? -0.651 7.943 6.658 1.00 95.31 239 ARG A C 1
ATOM 1780 O O . ARG A 1 239 ? -1.366 8.845 7.079 1.00 95.31 239 ARG A O 1
ATOM 1787 N N . GLN A 1 240 ? -0.995 6.658 6.712 1.00 93.31 240 GLN A N 1
ATOM 1788 C CA . GLN A 1 240 ? -2.239 6.206 7.325 1.00 93.31 240 GLN A CA 1
ATOM 1789 C C . GLN A 1 240 ? -2.258 6.532 8.823 1.00 93.31 240 GLN A C 1
ATOM 1791 O O . GLN A 1 240 ? -3.236 7.107 9.299 1.00 93.31 240 GLN A O 1
ATOM 1796 N N . ALA A 1 241 ? -1.170 6.241 9.540 1.00 93.19 241 ALA A N 1
ATOM 1797 C CA . ALA A 1 241 ? -1.020 6.581 10.950 1.00 93.19 241 ALA A CA 1
ATOM 1798 C C . ALA A 1 241 ? -1.131 8.098 11.166 1.00 93.19 241 ALA A C 1
ATOM 1800 O O . ALA A 1 241 ? -1.963 8.538 11.952 1.00 93.19 241 ALA A O 1
ATOM 1801 N N . THR A 1 242 ? -0.398 8.908 10.396 1.00 93.31 242 THR A N 1
ATOM 1802 C CA . THR A 1 242 ? -0.472 10.374 10.472 1.00 93.31 242 THR A CA 1
ATOM 1803 C C . THR A 1 242 ? -1.865 10.910 10.129 1.00 93.31 242 THR A C 1
ATOM 1805 O O . THR A 1 242 ? -2.343 11.831 10.780 1.00 93.31 242 THR A O 1
ATOM 1808 N N . SER A 1 243 ? -2.565 10.330 9.149 1.00 90.44 243 SER A N 1
ATOM 1809 C CA . SER A 1 243 ? -3.926 10.755 8.793 1.00 90.44 243 SER A CA 1
ATOM 1810 C C . SER A 1 243 ? -4.948 10.475 9.896 1.00 90.44 243 SER A C 1
ATOM 1812 O O . SER A 1 243 ? -5.880 11.253 10.070 1.00 90.44 243 SER A O 1
ATOM 1814 N N . ALA A 1 244 ? -4.756 9.403 10.673 1.00 87.75 244 ALA A N 1
ATOM 1815 C CA . ALA A 1 244 ? -5.611 9.084 11.812 1.00 87.75 244 ALA A CA 1
ATOM 1816 C C . ALA A 1 244 ? -5.440 10.079 12.974 1.00 87.75 244 ALA A C 1
ATOM 1818 O O . ALA A 1 244 ? -6.340 10.201 13.800 1.00 87.75 244 ALA A O 1
ATOM 1819 N N . LEU A 1 245 ? -4.310 10.795 13.016 1.00 85.69 245 LEU A N 1
ATOM 1820 C CA . LEU A 1 245 ? -4.009 11.831 14.007 1.00 85.69 245 LEU A CA 1
ATOM 1821 C C . LEU A 1 245 ? -4.611 13.194 13.651 1.00 85.69 245 LEU A C 1
ATOM 1823 O O . LEU A 1 245 ? -4.745 14.052 14.523 1.00 85.69 245 LEU A O 1
ATOM 1827 N N . LEU A 1 246 ? -4.966 13.415 12.382 1.00 79.31 246 LEU A N 1
ATOM 1828 C CA . LEU A 1 246 ? -5.584 14.663 11.954 1.00 79.31 246 LEU A CA 1
ATOM 1829 C C . LEU A 1 246 ? -7.069 14.671 12.355 1.00 79.31 246 LEU A C 1
ATOM 1831 O O . LEU A 1 246 ? -7.786 13.703 12.082 1.00 79.31 246 LEU A O 1
ATOM 1835 N N . PRO A 1 247 ? -7.566 15.751 12.983 1.00 65.31 247 PRO A N 1
ATOM 1836 C CA . PRO A 1 247 ? -8.980 15.866 13.306 1.00 65.31 247 PRO A CA 1
ATOM 1837 C C . PRO A 1 247 ? -9.808 15.828 12.017 1.00 65.31 247 PRO A C 1
ATOM 1839 O O . PRO A 1 247 ? -9.547 16.580 11.078 1.00 65.31 247 PRO A O 1
ATOM 1842 N N . ARG A 1 248 ? -10.815 14.948 11.974 1.00 48.56 248 ARG A N 1
ATOM 1843 C CA . ARG A 1 248 ? -11.807 14.931 10.893 1.00 48.56 248 ARG A CA 1
ATOM 1844 C C . ARG A 1 248 ? -12.686 16.171 11.048 1.00 48.56 248 ARG A C 1
ATOM 1846 O O . ARG A 1 248 ? -13.557 16.185 11.915 1.00 48.56 248 ARG A O 1
ATOM 1853 N N . THR A 1 249 ? -12.396 17.215 10.279 1.00 39.69 249 THR A N 1
ATOM 1854 C CA . THR A 1 249 ? -13.259 18.398 10.137 1.00 39.69 249 THR A CA 1
ATOM 1855 C C . THR A 1 249 ? -14.440 18.102 9.234 1.00 39.69 249 THR A C 1
ATOM 1857 O O . THR A 1 249 ? -14.190 17.469 8.182 1.00 39.69 249 THR A O 1
#

Secondary structure (DSSP, 8-state):
-PPPPPHHHHHHHHHT-S-HHHHHHHHHHHHH-HHHHHHHHHHHHHHHHHHTS-GGGS-SS--HHHHHHHHHHHHHS---------PPP-------------------------TTTTHHHHHHHHHHHHHHHHHTS--S---TTS---PPPS---------HHHHHHHHHHHHHHHHHHHHHTGGGS-HHHHHHHHHHHHHHHHHHHHHHHHHHH-TT-HHHHHHHHHHHHHHHHHHHHHHHHHS---